Protein AF-0000000087660515 (afdb_homodimer)

Structure (mmCIF, N/CA/C/O backbone):
data_AF-0000000087660515-model_v1
#
loop_
_entity.id
_entity.type
_entity.pdbx_description
1 polymer 'Abnormal cell migration protein 18-like fibronectin type I domain-containing protein'
#
loop_
_atom_site.group_PDB
_atom_site.id
_atom_site.type_symbol
_atom_site.label_atom_id
_atom_site.label_alt_id
_atom_site.label_comp_id
_atom_site.label_asym_id
_atom_site.label_entity_id
_atom_site.label_seq_id
_atom_site.pdbx_PDB_ins_code
_atom_site.Cartn_x
_atom_site.Cartn_y
_atom_site.Cartn_z
_atom_site.occupancy
_atom_site.B_iso_or_equiv
_atom_site.auth_seq_id
_atom_site.auth_comp_id
_atom_site.auth_asym_id
_atom_site.auth_atom_id
_atom_site.pdbx_PDB_model_num
ATOM 1 N N . MET A 1 1 ? -1.101 46.062 4.391 1 42.09 1 MET A N 1
ATOM 2 C CA . MET A 1 1 ? -0.192 45.094 4.965 1 42.09 1 MET A CA 1
ATOM 3 C C . MET A 1 1 ? -0.716 43.656 4.742 1 42.09 1 MET A C 1
ATOM 5 O O . MET A 1 1 ? -1.755 43.281 5.289 1 42.09 1 MET A O 1
ATOM 9 N N . CYS A 1 2 ? -0.721 43.125 3.543 1 49.47 2 CYS A N 1
ATOM 10 C CA . CYS A 1 2 ? -1.371 41.875 3.113 1 49.47 2 CYS A CA 1
ATOM 11 C C . CYS A 1 2 ? -1.067 40.75 4.078 1 49.47 2 CYS A C 1
ATOM 13 O O . CYS A 1 2 ? 0.031 40.656 4.633 1 49.47 2 CYS A O 1
ATOM 15 N N . SER A 1 3 ? -2.043 40.156 4.734 1 60.06 3 SER A N 1
ATOM 16 C CA . SER A 1 3 ? -2.041 39.188 5.836 1 60.06 3 SER A CA 1
ATOM 17 C C . SER A 1 3 ? -1.049 38.062 5.582 1 60.06 3 SER A C 1
ATOM 19 O O . SER A 1 3 ? -1.063 37.469 4.52 1 60.06 3 SER A O 1
ATOM 21 N N . VAL A 1 4 ? 0.243 38.062 6.176 1 78.44 4 VAL A N 1
ATOM 22 C CA . V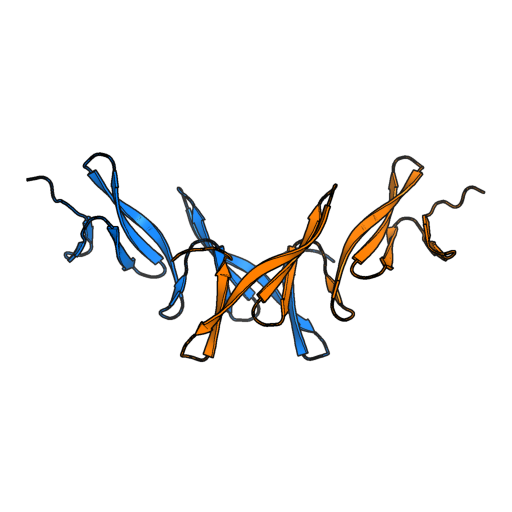AL A 1 4 ? 1.361 37.156 6.051 1 78.44 4 VAL A CA 1
ATOM 23 C C . VAL A 1 4 ? 0.951 35.781 6.574 1 78.44 4 VAL A C 1
ATOM 25 O O . VAL A 1 4 ? 0.955 35.531 7.781 1 78.44 4 VAL A O 1
ATOM 28 N N . GLY A 1 5 ? -0.388 35.312 6.168 1 93.19 5 GLY A N 1
ATOM 29 C CA . GLY A 1 5 ? -0.732 33.969 6.602 1 93.19 5 GLY A CA 1
ATOM 30 C C . GLY A 1 5 ? -2.182 33.594 6.332 1 93.19 5 GLY A C 1
ATOM 31 O O . GLY A 1 5 ? -2.857 34.281 5.547 1 93.19 5 GLY A O 1
ATOM 32 N N . CYS A 1 6 ? -2.693 32.531 6.809 1 94.38 6 CYS A N 1
ATOM 33 C CA . CYS A 1 6 ? -4.047 32.031 6.641 1 94.38 6 CYS A CA 1
ATOM 34 C C . CYS A 1 6 ? -4.883 32.281 7.891 1 94.38 6 CYS A C 1
ATOM 36 O O . CYS A 1 6 ? -4.34 32.375 8.992 1 94.38 6 CYS A O 1
ATOM 38 N N . ILE A 1 7 ? -6.172 32.469 7.582 1 93.38 7 ILE A N 1
ATOM 39 C CA . ILE A 1 7 ? -7.117 32.531 8.695 1 93.38 7 ILE A CA 1
ATOM 40 C C . ILE A 1 7 ? -8.141 31.406 8.57 1 93.38 7 ILE A C 1
ATOM 42 O O . ILE A 1 7 ? -8.734 31.219 7.508 1 93.38 7 ILE A O 1
ATOM 46 N N . HIS A 1 8 ? -8.227 30.688 9.695 1 94.88 8 HIS A N 1
ATOM 47 C CA . HIS A 1 8 ? -9.219 29.609 9.758 1 94.88 8 HIS A CA 1
ATOM 48 C C . HIS A 1 8 ? -9.992 29.656 11.07 1 94.88 8 HIS A C 1
ATOM 50 O O . HIS A 1 8 ? -9.398 29.562 12.148 1 94.88 8 HIS A O 1
ATOM 56 N N . ASN A 1 9 ? -11.289 29.797 10.906 1 94.69 9 ASN A N 1
ATOM 57 C CA . ASN A 1 9 ? -12.156 29.875 12.078 1 94.69 9 ASN A CA 1
ATOM 58 C C . ASN A 1 9 ? -11.641 30.891 13.086 1 94.69 9 ASN A C 1
ATOM 60 O O . ASN A 1 9 ? -11.578 30.609 14.289 1 94.69 9 ASN A O 1
ATOM 64 N N . GLY A 1 10 ? -11.133 31.938 12.609 1 93.31 10 GLY A N 1
ATOM 65 C CA . GLY A 1 10 ? -10.711 33.031 13.453 1 93.31 10 GLY A CA 1
ATOM 66 C C . GLY A 1 10 ? -9.281 32.906 13.945 1 93.31 10 GLY A C 1
ATOM 67 O O . GLY A 1 10 ? -8.758 33.812 14.609 1 93.31 10 GLY A O 1
ATOM 68 N N . GLN A 1 11 ? -8.734 31.812 13.75 1 94.88 11 GLN A N 1
ATOM 69 C CA . GLN A 1 11 ? -7.359 31.578 14.164 1 94.88 11 GLN A CA 1
ATOM 70 C C . GLN A 1 11 ? -6.383 31.891 13.039 1 94.88 11 GLN A C 1
ATOM 72 O O . GLN A 1 11 ? -6.625 31.516 11.883 1 94.88 11 GLN A O 1
ATOM 77 N N . HIS A 1 12 ? -5.285 32.562 13.43 1 94.31 12 HIS A N 1
ATOM 78 C CA . HIS A 1 12 ? -4.254 32.906 12.461 1 94.31 12 HIS A CA 1
ATOM 79 C C . HIS A 1 12 ? -3.184 31.828 12.375 1 94.31 12 HIS A C 1
ATOM 81 O O . HIS A 1 12 ? -2.744 31.297 13.398 1 94.31 12 HIS A O 1
ATOM 87 N N . TYR A 1 13 ? -2.846 31.516 11.141 1 96.12 13 TYR A N 1
ATOM 88 C CA . TYR A 1 13 ? -1.763 30.578 10.867 1 96.12 13 TYR A CA 1
ATOM 89 C C . TYR A 1 13 ? -0.696 31.219 9.984 1 96.12 13 TYR A C 1
ATOM 91 O O . TYR A 1 13 ? -1.006 31.781 8.93 1 96.12 13 TYR A O 1
ATOM 99 N N . LYS A 1 14 ? 0.524 31.047 10.375 1 94.81 14 LYS A N 1
ATOM 100 C CA . LYS A 1 14 ? 1.635 31.531 9.562 1 94.81 14 LYS A CA 1
ATOM 101 C C . LYS A 1 14 ? 1.855 30.625 8.344 1 94.81 14 LYS A C 1
ATOM 103 O O . LYS A 1 14 ? 1.433 29.469 8.344 1 94.81 14 LYS A O 1
ATOM 108 N N . VAL A 1 15 ? 2.508 31.188 7.332 1 94.38 15 VAL A N 1
ATOM 109 C CA . VAL A 1 15 ? 2.932 30.359 6.203 1 94.38 15 VAL A CA 1
ATOM 110 C C . VAL A 1 15 ? 3.75 29.172 6.711 1 94.38 15 VAL A C 1
ATOM 112 O O . VAL A 1 15 ? 4.676 29.344 7.508 1 94.38 15 VAL A O 1
ATOM 115 N N . GLY A 1 16 ? 3.34 28.031 6.316 1 94.25 16 GLY A N 1
ATOM 116 C CA . GLY A 1 16 ? 4.055 26.828 6.73 1 94.25 16 GLY A CA 1
ATOM 117 C C . GLY A 1 16 ? 3.438 26.156 7.941 1 94.25 16 GLY A C 1
ATOM 118 O O . GLY A 1 16 ? 3.76 25.016 8.25 1 94.25 16 GLY A O 1
ATOM 119 N N . GLU A 1 17 ? 2.623 26.812 8.555 1 95.44 17 GLU A N 1
ATOM 120 C CA . GLU A 1 17 ? 1.994 26.219 9.734 1 95.44 17 GLU A CA 1
ATOM 121 C C . GLU A 1 17 ? 0.894 25.234 9.344 1 95.44 17 GLU A C 1
ATOM 123 O O . GLU A 1 17 ? 0.158 25.469 8.383 1 95.44 17 GLU A O 1
ATOM 128 N N . GLN A 1 18 ? 0.816 24.141 10.125 1 96.12 18 GLN A N 1
ATOM 129 C CA . GLN A 1 18 ? -0.174 23.094 9.883 1 96.12 18 GLN A CA 1
ATOM 130 C C . GLN A 1 18 ? -1.227 23.078 10.984 1 96.12 18 GLN A C 1
ATOM 132 O O . GLN A 1 18 ? -0.942 23.422 12.133 1 96.12 18 GLN A O 1
ATOM 137 N N . TRP A 1 19 ? -2.43 22.656 10.648 1 96 19 TRP A N 1
ATOM 138 C CA . TRP A 1 19 ? -3.467 22.453 11.656 1 96 19 TRP A CA 1
ATOM 139 C C . TRP A 1 19 ? -4.465 21.391 11.203 1 96 19 TRP A C 1
ATOM 141 O O . TRP A 1 19 ? -4.672 21.203 10 1 96 19 TRP A O 1
ATOM 151 N N . PRO A 1 20 ? -5.004 20.672 12.18 1 95.81 20 PRO A N 1
ATOM 152 C CA . PRO A 1 20 ? -6.078 19.734 11.836 1 95.81 20 PRO A CA 1
ATOM 153 C C . PRO A 1 20 ? -7.414 20.422 11.594 1 95.81 20 PRO A C 1
ATOM 155 O O . PRO A 1 20 ? -7.695 21.469 12.195 1 95.81 20 PRO A O 1
ATOM 158 N N . ASP A 1 21 ? -8.141 19.984 10.688 1 95.81 21 ASP A N 1
ATOM 159 C CA . ASP A 1 21 ? -9.523 20.375 10.445 1 95.81 21 ASP A CA 1
ATOM 160 C C . ASP A 1 21 ? -10.375 19.156 10.055 1 95.81 21 ASP A C 1
ATOM 162 O O . ASP A 1 21 ? -10.281 18.672 8.93 1 95.81 21 ASP A O 1
ATOM 166 N N . GLY A 1 22 ? -11.203 18.672 11.023 1 95.75 22 GLY A N 1
ATOM 167 C CA . GLY A 1 22 ? -11.922 17.422 10.797 1 95.75 22 GLY A CA 1
ATOM 168 C C . GLY A 1 22 ? -11.008 16.234 10.633 1 95.75 22 GLY A C 1
ATOM 169 O O . GLY A 1 22 ? -10.148 15.977 11.477 1 95.75 22 GLY A O 1
ATOM 170 N N . GLU A 1 23 ? -11.148 15.57 9.445 1 97.75 23 GLU A N 1
ATOM 171 C CA . GLU A 1 23 ? -10.406 14.336 9.195 1 97.75 23 GLU A CA 1
ATOM 172 C C . GLU A 1 23 ? -9.133 14.617 8.398 1 97.75 23 GLU A C 1
ATOM 174 O O . GLU A 1 23 ? -8.516 13.703 7.859 1 97.75 23 GLU A O 1
ATOM 179 N N . PHE A 1 24 ? -8.82 15.953 8.344 1 98.19 24 PHE A N 1
ATOM 180 C CA . PHE A 1 24 ? -7.719 16.281 7.453 1 98.19 24 PHE A CA 1
ATOM 181 C C . PHE A 1 24 ? -6.758 17.266 8.117 1 98.19 24 PHE A C 1
ATOM 183 O O . PHE A 1 24 ? -7.07 17.828 9.164 1 98.19 24 PHE A O 1
ATOM 190 N N . VAL A 1 25 ? -5.613 17.312 7.555 1 97.38 25 VAL A N 1
ATOM 191 C CA . VAL A 1 25 ? -4.57 18.234 7.98 1 97.38 25 VAL A CA 1
ATOM 192 C C . VAL A 1 25 ? -4.316 19.266 6.883 1 97.38 25 VAL A C 1
ATOM 194 O O . VAL A 1 25 ? -4.16 18.922 5.711 1 97.38 25 VAL A O 1
ATOM 197 N N . PHE A 1 26 ? -4.227 20.516 7.324 1 97.06 26 PHE A N 1
ATOM 198 C CA . PHE A 1 26 ? -4.016 21.594 6.367 1 97.06 26 PHE A CA 1
ATOM 199 C C . PHE A 1 26 ? -2.748 22.359 6.695 1 97.06 26 PHE A C 1
ATOM 201 O O . PHE A 1 26 ? -2.246 22.297 7.82 1 97.06 26 PHE A O 1
ATOM 208 N N . TYR A 1 27 ? -2.271 22.984 5.715 1 96.12 27 TYR A N 1
ATOM 209 C CA . TYR A 1 27 ? -1.112 23.859 5.867 1 96.12 27 TYR A CA 1
ATOM 210 C C . TYR A 1 27 ? -1.312 25.172 5.113 1 96.12 27 TYR A C 1
ATOM 212 O O . TYR A 1 27 ? -2.051 25.219 4.129 1 96.12 27 TYR A O 1
ATOM 220 N N . CYS A 1 28 ? -0.734 26.281 5.637 1 96.88 28 CYS A N 1
ATOM 221 C CA . CYS A 1 28 ? -0.825 27.594 5.004 1 96.88 28 CYS A CA 1
ATOM 222 C C . CYS A 1 28 ? 0.294 27.781 3.986 1 96.88 28 CYS A C 1
ATOM 224 O O . CYS A 1 28 ? 1.464 27.891 4.359 1 96.88 28 CYS A O 1
ATOM 226 N N . LYS A 1 29 ? -0.105 27.844 2.795 1 94.62 29 LYS A N 1
ATOM 227 C CA . LYS A 1 29 ? 0.872 27.953 1.716 1 94.62 29 LYS A CA 1
ATOM 228 C C . LYS A 1 29 ? 0.873 29.359 1.113 1 94.62 29 LYS A C 1
ATOM 230 O O . LYS A 1 29 ? -0.189 29.938 0.866 1 94.62 29 LYS A O 1
ATOM 235 N N . ASN A 1 30 ? 2.07 29.812 0.98 1 93.06 30 ASN A N 1
ATOM 236 C CA . ASN A 1 30 ? 2.205 31.047 0.221 1 93.06 30 ASN A CA 1
ATOM 237 C C . ASN A 1 30 ? 2.326 30.781 -1.276 1 93.06 30 ASN A C 1
ATOM 239 O O . ASN A 1 30 ? 3.131 29.938 -1.696 1 93.06 30 ASN A O 1
ATOM 243 N N . ASN A 1 31 ? 1.452 31.219 -1.946 1 89.12 31 ASN A N 1
ATOM 244 C CA . ASN A 1 31 ? 1.496 31.141 -3.402 1 89.12 31 ASN A CA 1
ATOM 245 C C . ASN A 1 31 ? 1.529 32.531 -4.043 1 89.12 31 ASN A C 1
ATOM 247 O O . ASN A 1 31 ? 0.483 33.094 -4.375 1 89.12 31 ASN A O 1
ATOM 251 N N . GLY A 1 32 ? 2.723 32.969 -4.348 1 88.19 32 GLY A N 1
ATOM 252 C CA . GLY A 1 32 ? 2.881 34.25 -5.027 1 88.19 32 GLY A CA 1
ATOM 253 C C . GLY A 1 32 ? 2.275 35.406 -4.262 1 88.19 32 GLY A C 1
ATOM 254 O O . GLY A 1 32 ? 1.603 36.25 -4.848 1 88.19 32 GLY A O 1
ATOM 255 N N . GLY A 1 33 ? 2.33 35.406 -2.984 1 83.94 33 GLY A N 1
ATOM 256 C CA . GLY A 1 33 ? 1.837 36.531 -2.193 1 83.94 33 GLY A CA 1
ATOM 257 C C . GLY A 1 33 ? 0.459 36.281 -1.607 1 83.94 33 GLY A C 1
ATOM 258 O O . GLY A 1 33 ? -0.033 37.094 -0.807 1 83.94 33 GLY A O 1
ATOM 259 N N . ARG A 1 34 ? -0.193 35.344 -2.25 1 88.69 34 ARG A N 1
ATOM 260 C CA . ARG A 1 34 ? -1.47 34.969 -1.667 1 88.69 34 ARG A CA 1
ATOM 261 C C . ARG A 1 34 ? -1.333 33.656 -0.881 1 88.69 34 ARG A C 1
ATOM 263 O O . ARG A 1 34 ? -0.653 32.719 -1.32 1 88.69 34 ARG A O 1
ATOM 270 N N . CYS A 1 35 ? -1.898 33.719 0.292 1 93.25 35 CYS A N 1
ATOM 271 C CA . CYS A 1 35 ? -1.867 32.531 1.119 1 93.25 35 CYS A CA 1
ATOM 272 C C . CYS A 1 35 ? -3.139 31.703 0.938 1 93.25 35 CYS A C 1
ATOM 274 O O . CYS A 1 35 ? -4.234 32.25 0.836 1 93.25 35 CYS A O 1
ATOM 276 N N . ARG A 1 36 ? -2.918 30.469 0.812 1 93.06 36 ARG A N 1
ATOM 277 C CA . ARG A 1 36 ? -4.055 29.562 0.667 1 93.06 36 ARG A CA 1
ATOM 278 C C . ARG A 1 36 ? -3.904 28.344 1.566 1 93.06 36 ARG A C 1
ATOM 280 O O . ARG A 1 36 ? -2.785 27.922 1.858 1 93.06 36 ARG A O 1
ATOM 287 N N . LYS A 1 37 ? -5 27.875 1.996 1 94.5 37 LYS A N 1
ATOM 288 C CA . LYS A 1 37 ? -5.047 26.625 2.734 1 94.5 37 LYS A CA 1
ATOM 289 C C . LYS A 1 37 ? -4.957 25.422 1.79 1 94.5 37 LYS A C 1
ATOM 291 O O . LYS A 1 37 ? -5.684 25.359 0.798 1 94.5 37 LYS A O 1
ATOM 296 N N . VAL A 1 38 ? -4.051 24.453 2.1 1 95.81 38 VAL A N 1
ATOM 297 C CA . VAL A 1 38 ? -3.906 23.266 1.273 1 95.81 38 VA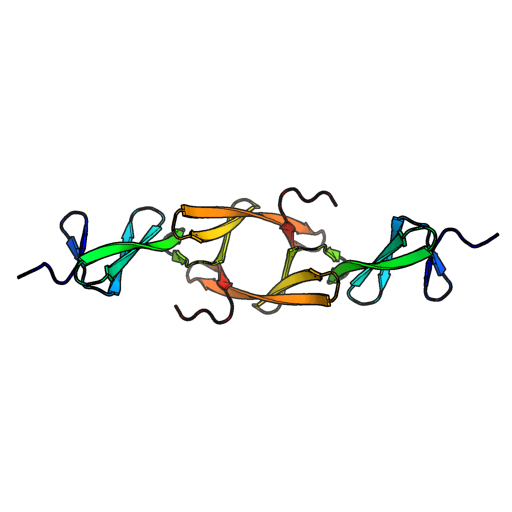L A CA 1
ATOM 298 C C . VAL A 1 38 ? -3.965 22.016 2.152 1 95.81 38 VAL A C 1
ATOM 300 O O . VAL A 1 38 ? -3.373 21.984 3.234 1 95.81 38 VAL A O 1
ATOM 303 N N . CYS A 1 39 ? -4.691 21.031 1.724 1 97.19 39 CYS A N 1
ATOM 304 C CA . CYS A 1 39 ? -4.738 19.766 2.449 1 97.19 39 CYS A CA 1
ATOM 305 C C . CYS A 1 39 ? -3.463 18.969 2.23 1 97.19 39 CYS A C 1
ATOM 307 O O . CYS A 1 39 ? -3.059 18.719 1.091 1 97.19 39 CYS A O 1
ATOM 309 N N . ILE A 1 40 ? -2.861 18.516 3.354 1 96.25 40 ILE A N 1
ATOM 310 C CA . ILE A 1 40 ? -1.569 17.859 3.197 1 96.25 40 ILE A CA 1
ATOM 311 C C . ILE A 1 40 ? -1.595 16.5 3.891 1 96.25 40 ILE A C 1
ATOM 313 O O . ILE A 1 40 ? -0.597 15.773 3.889 1 96.25 40 ILE A O 1
ATOM 317 N N . GLY A 1 41 ? -2.725 16.203 4.473 1 97.56 41 GLY A N 1
ATOM 318 C CA . GLY A 1 41 ? -2.752 14.938 5.176 1 97.56 41 GLY A CA 1
ATOM 319 C C . GLY A 1 41 ? -4.117 14.594 5.746 1 97.56 41 GLY A C 1
ATOM 320 O O . GLY A 1 41 ? -5.082 15.328 5.531 1 97.56 41 GLY A O 1
ATOM 321 N N . CYS A 1 42 ? -4.18 13.477 6.434 1 98.19 42 CYS A N 1
ATOM 322 C CA . CYS A 1 42 ? -5.375 12.953 7.094 1 98.19 42 CYS A CA 1
ATOM 323 C C . CYS A 1 42 ? -5.184 12.898 8.602 1 98.19 42 CYS A C 1
ATOM 325 O O . CYS A 1 42 ? -4.051 12.953 9.094 1 98.19 42 CYS A O 1
ATOM 327 N N . GLN A 1 43 ? -6.336 12.922 9.164 1 96.5 43 GLN A N 1
ATOM 328 C CA . GLN A 1 43 ? -6.379 12.68 10.602 1 96.5 43 GLN A CA 1
ATOM 329 C C . GLN A 1 43 ? -7.125 11.383 10.914 1 96.5 43 GLN A C 1
ATOM 331 O O . GLN A 1 43 ? -8.203 11.141 10.383 1 96.5 43 GLN A O 1
ATOM 336 N N . HIS A 1 44 ? -6.398 10.539 11.68 1 95.25 44 HIS A N 1
ATOM 337 C CA . HIS A 1 44 ? -7.043 9.312 12.125 1 95.25 44 HIS A CA 1
ATOM 338 C C . HIS A 1 44 ? -6.742 9.031 13.594 1 95.25 44 HIS A C 1
ATOM 340 O O . HIS A 1 44 ? -5.582 8.898 13.984 1 95.25 44 HIS A O 1
ATOM 346 N N . ARG A 1 45 ? -7.824 8.953 14.375 1 91.44 45 ARG A N 1
ATOM 347 C CA . ARG A 1 45 ? -7.707 8.703 15.805 1 91.44 45 ARG A CA 1
ATOM 348 C C . ARG A 1 45 ? -6.598 9.555 16.422 1 91.44 45 ARG A C 1
ATOM 350 O O . ARG A 1 45 ? -5.719 9.031 17.109 1 91.44 45 ARG A O 1
ATOM 357 N N . ASN A 1 46 ? -6.582 10.727 16.172 1 87.88 46 ASN A N 1
ATOM 358 C CA . ASN A 1 46 ? -5.684 11.727 16.734 1 87.88 46 ASN A CA 1
ATOM 359 C C . ASN A 1 46 ? -4.262 11.562 16.203 1 87.88 46 ASN A C 1
ATOM 361 O O . ASN A 1 46 ? -3.297 11.93 16.875 1 87.88 46 ASN A O 1
ATOM 365 N N . LYS A 1 47 ? -4.082 10.852 15.125 1 92.19 47 LYS A N 1
ATOM 366 C CA . LYS A 1 47 ? -2.801 10.695 14.445 1 92.19 47 LYS A CA 1
ATOM 367 C C . LYS A 1 47 ? -2.812 11.375 13.078 1 92.19 47 LYS A C 1
ATOM 369 O O . LYS A 1 47 ? -3.797 11.281 12.336 1 92.19 47 LYS A O 1
ATOM 374 N N . ARG A 1 48 ? -1.703 12.039 12.859 1 93.19 48 ARG A N 1
ATOM 375 C CA . ARG A 1 48 ? -1.55 12.641 11.539 1 93.19 48 ARG A CA 1
ATOM 376 C C . ARG A 1 48 ? -0.949 11.648 10.555 1 93.19 48 ARG A C 1
ATOM 378 O O . ARG A 1 48 ? 0.079 11.031 10.836 1 93.19 48 ARG A O 1
ATOM 385 N N . LEU A 1 49 ? -1.626 11.516 9.531 1 95.94 49 LEU A N 1
ATOM 386 C CA . LEU A 1 49 ? -1.164 10.742 8.391 1 95.94 49 LEU A CA 1
ATOM 387 C C . LEU A 1 49 ? -0.852 11.648 7.203 1 95.94 49 LEU A C 1
ATOM 389 O O . LEU A 1 49 ? -1.523 12.664 7 1 95.94 49 LEU A O 1
ATOM 393 N N . TYR A 1 50 ? 0.08 11.266 6.48 1 95.5 50 TYR A N 1
ATOM 394 C CA . TYR A 1 50 ? 0.39 12.023 5.27 1 95.5 50 TYR A CA 1
ATOM 395 C C . TYR A 1 50 ? 0.212 11.156 4.027 1 95.5 50 TYR A C 1
ATOM 397 O O . TYR A 1 50 ? -0.228 10.008 4.125 1 95.5 50 TYR A O 1
ATOM 405 N N . ASP A 1 51 ? 0.392 11.789 2.895 1 96.12 51 ASP A N 1
ATOM 406 C CA . ASP A 1 51 ? 0.12 11.109 1.629 1 96.12 51 ASP A CA 1
ATOM 407 C C . ASP A 1 51 ? 0.805 9.75 1.573 1 96.12 51 ASP A C 1
ATOM 409 O O . ASP A 1 51 ? 2.02 9.648 1.758 1 96.12 51 ASP A O 1
ATOM 413 N N . GLY A 1 52 ? 0.035 8.711 1.416 1 96.75 52 GLY A N 1
ATOM 414 C CA . GLY A 1 52 ? 0.578 7.367 1.251 1 96.75 52 GLY A CA 1
ATOM 415 C C . GLY A 1 52 ? 0.566 6.559 2.533 1 96.75 52 GLY A C 1
ATOM 416 O O . GLY A 1 52 ? 0.669 5.328 2.498 1 96.75 52 GLY A O 1
ATOM 417 N N . ASP A 1 53 ? 0.483 7.199 3.703 1 96.94 53 ASP A N 1
ATOM 418 C CA . ASP A 1 53 ? 0.418 6.461 4.961 1 96.94 53 ASP A CA 1
ATOM 419 C C . ASP A 1 53 ? -0.846 5.605 5.031 1 96.94 53 ASP A C 1
ATOM 421 O O . ASP A 1 53 ? -1.876 5.965 4.457 1 96.94 53 ASP A O 1
ATOM 425 N N . ARG A 1 54 ? -0.711 4.516 5.773 1 97.62 54 ARG A N 1
ATOM 426 C CA . ARG A 1 54 ? -1.836 3.586 5.812 1 97.62 54 ARG A CA 1
ATOM 427 C C . ARG A 1 54 ? -2.143 3.16 7.246 1 97.62 54 ARG A C 1
ATOM 429 O O . ARG A 1 54 ? -1.26 3.174 8.102 1 97.62 54 ARG A O 1
ATOM 436 N N . TYR A 1 55 ? -3.391 2.773 7.473 1 97.25 55 TYR A N 1
ATOM 437 C CA . TYR A 1 55 ? -3.842 2.195 8.734 1 97.25 55 TYR A CA 1
ATOM 438 C C . TYR A 1 55 ? -4.91 1.133 8.492 1 97.25 55 TYR A C 1
ATOM 440 O O . TYR A 1 55 ? -5.539 1.105 7.434 1 97.25 55 TYR A O 1
ATOM 448 N N . SER A 1 56 ? -5.004 0.27 9.461 1 95.31 56 SER A N 1
ATOM 449 C CA . SER A 1 56 ? -6 -0.791 9.359 1 95.31 56 SER A CA 1
ATOM 450 C C . SER A 1 56 ? -7.176 -0.534 10.297 1 95.31 56 SER A C 1
ATOM 452 O O . SER A 1 56 ? -6.988 -0.084 11.43 1 95.31 56 SER A O 1
ATOM 454 N N . GLU A 1 57 ? -8.375 -0.822 9.82 1 95 57 GLU A N 1
ATOM 455 C CA . GLU A 1 57 ? -9.578 -0.704 10.633 1 95 57 GLU A CA 1
ATOM 456 C C . GLU A 1 57 ? -10.68 -1.627 10.117 1 95 57 GLU A C 1
ATOM 458 O O . GLU A 1 57 ? -11.016 -1.604 8.938 1 95 57 GLU A O 1
ATOM 463 N N . LYS A 1 58 ? -11.164 -2.49 11.016 1 94.06 58 LYS A N 1
ATOM 464 C CA . LYS A 1 58 ? -12.289 -3.381 10.742 1 94.06 58 LYS A CA 1
ATOM 465 C C . LYS A 1 58 ? -12.008 -4.27 9.531 1 94.06 58 LYS A C 1
ATOM 467 O O . LYS A 1 58 ? -12.828 -4.375 8.625 1 94.06 58 LYS A O 1
ATOM 472 N N . GLY A 1 59 ? -10.844 -4.781 9.383 1 93.56 59 GLY A N 1
ATOM 473 C CA . GLY A 1 59 ? -10.492 -5.77 8.375 1 93.56 59 GLY A CA 1
ATOM 474 C C . GLY A 1 59 ? -10.102 -5.156 7.043 1 93.56 59 GLY A C 1
ATOM 475 O O . GLY A 1 59 ? -9.82 -5.871 6.082 1 93.56 59 GLY A O 1
ATOM 476 N N . SER A 1 60 ? -10.125 -3.838 7.066 1 96.31 60 SER A N 1
ATOM 477 C CA . SER A 1 60 ? -9.75 -3.123 5.852 1 96.31 60 SER A CA 1
ATOM 478 C C . SER A 1 60 ? -8.531 -2.236 6.082 1 96.31 60 SER A C 1
ATOM 480 O O . SER A 1 60 ? -8.203 -1.904 7.227 1 96.31 60 SER A O 1
ATOM 482 N N . VAL A 1 61 ? -7.914 -1.944 4.988 1 97.5 61 VAL A N 1
ATOM 483 C CA . VAL A 1 61 ? -6.777 -1.034 5.039 1 97.5 61 VAL A CA 1
ATOM 484 C C . VAL A 1 61 ? -7.109 0.256 4.293 1 97.5 61 VAL A C 1
ATOM 486 O O . VAL A 1 61 ? -7.625 0.219 3.174 1 97.5 61 VAL A O 1
ATOM 489 N N . TYR A 1 62 ? -6.801 1.306 4.949 1 98.12 62 TYR A N 1
ATOM 490 C CA . TYR A 1 62 ? -7.051 2.629 4.387 1 98.12 62 TYR A CA 1
ATOM 491 C C . TYR A 1 62 ? -5.746 3.377 4.148 1 98.12 62 TYR A C 1
ATOM 493 O O . TYR A 1 62 ? -4.82 3.301 4.961 1 98.12 62 TYR A O 1
ATOM 501 N N . GLN A 1 63 ? -5.715 4.105 3.059 1 98.56 63 GLN A N 1
ATOM 502 C CA . GLN A 1 63 ? -4.582 4.965 2.73 1 98.56 63 GLN A CA 1
ATOM 503 C C . GLN A 1 63 ? -4.988 6.434 2.709 1 98.56 63 GLN A C 1
ATOM 505 O O . GLN A 1 63 ? -6.043 6.781 2.172 1 98.56 63 GLN A O 1
ATOM 510 N N . CYS A 1 64 ? -4.211 7.211 3.383 1 98.5 64 CYS A N 1
ATOM 511 C CA . CYS A 1 64 ? -4.363 8.648 3.184 1 98.5 64 CYS A CA 1
ATOM 512 C C . CYS A 1 64 ? -3.867 9.062 1.803 1 98.5 64 CYS A C 1
ATOM 514 O O . CYS A 1 64 ? -2.691 8.891 1.484 1 98.5 64 CYS A O 1
ATOM 516 N N . GLU A 1 65 ? -4.82 9.586 0.993 1 98.44 65 GLU A N 1
ATOM 517 C CA . GLU A 1 65 ? -4.473 10.023 -0.356 1 98.44 65 GLU A CA 1
ATOM 518 C C . GLU A 1 65 ? -4.688 11.523 -0.525 1 98.44 65 GLU A C 1
ATOM 520 O O . GLU A 1 65 ? -5.785 12.031 -0.289 1 98.44 65 GLU A O 1
ATOM 525 N N . ILE A 1 66 ? -3.625 12.156 -0.88 1 97.88 66 ILE A N 1
ATOM 526 C CA . ILE A 1 66 ? -3.68 13.586 -1.153 1 97.88 66 ILE A CA 1
ATOM 527 C C . ILE A 1 66 ? -3.338 13.852 -2.619 1 97.88 66 ILE A C 1
ATOM 529 O O . ILE A 1 66 ? -2.242 13.516 -3.076 1 97.88 66 ILE A O 1
ATOM 533 N N . ARG A 1 67 ? -4.328 14.352 -3.316 1 97.62 67 ARG A N 1
ATOM 534 C CA . ARG A 1 67 ? -4.176 14.781 -4.703 1 97.62 67 ARG A CA 1
ATOM 535 C C . ARG A 1 67 ? -4.527 16.25 -4.867 1 97.62 67 ARG A C 1
ATOM 537 O O . ARG A 1 67 ? -5.203 16.828 -4.016 1 97.62 67 ARG A O 1
ATOM 544 N N . PRO A 1 68 ? -4.051 16.891 -5.887 1 92.81 68 PRO A N 1
ATOM 545 C CA . PRO A 1 68 ? -4.352 18.312 -6.086 1 92.81 68 PRO A CA 1
ATOM 546 C C . PRO A 1 68 ? -5.852 18.609 -6.055 1 92.81 68 PRO A C 1
ATOM 548 O O . PRO A 1 68 ? -6.277 19.594 -5.469 1 92.81 68 PRO A O 1
ATOM 551 N N . ASP A 1 69 ? -6.637 17.719 -6.605 1 94.88 69 ASP A N 1
ATOM 552 C CA . ASP A 1 69 ? -8.055 18.031 -6.777 1 94.88 69 ASP A CA 1
ATOM 553 C C . ASP A 1 69 ? -8.922 17.172 -5.863 1 94.88 69 ASP A C 1
ATOM 555 O O . ASP A 1 69 ? -10.148 17.266 -5.887 1 94.88 69 ASP A O 1
ATOM 559 N N . SER A 1 70 ? -8.297 16.266 -5.16 1 97.25 70 SER A N 1
ATOM 560 C CA . SER A 1 70 ? -9.047 15.383 -4.266 1 97.25 70 SER A CA 1
ATOM 561 C C . SER A 1 70 ? -8.164 14.859 -3.139 1 97.25 70 SER A C 1
ATOM 563 O O . SER A 1 70 ? -6.934 14.867 -3.25 1 97.25 70 SER A O 1
ATOM 565 N N . PHE A 1 71 ? -8.742 14.516 -2.049 1 98.12 71 PHE A N 1
ATOM 566 C CA . PHE A 1 71 ? -8.047 13.883 -0.934 1 98.12 71 PHE A CA 1
ATOM 567 C C . PHE A 1 71 ? -9.031 13.133 -0.042 1 98.12 71 PHE A C 1
ATOM 569 O O . PHE A 1 71 ? -10.234 13.398 -0.064 1 98.12 71 PHE A O 1
ATOM 576 N N . GLY A 1 72 ? -8.453 12.078 0.715 1 98.5 72 GLY A N 1
ATOM 577 C CA . GLY A 1 72 ? -9.336 11.297 1.572 1 98.5 72 GLY A CA 1
ATOM 578 C C . GLY A 1 72 ? -8.695 10.023 2.092 1 98.5 72 GLY A C 1
ATOM 579 O O . GLY A 1 72 ? -7.504 9.789 1.872 1 98.5 72 GLY A O 1
ATOM 580 N N . HIS A 1 73 ? -9.492 9.383 2.896 1 98.5 73 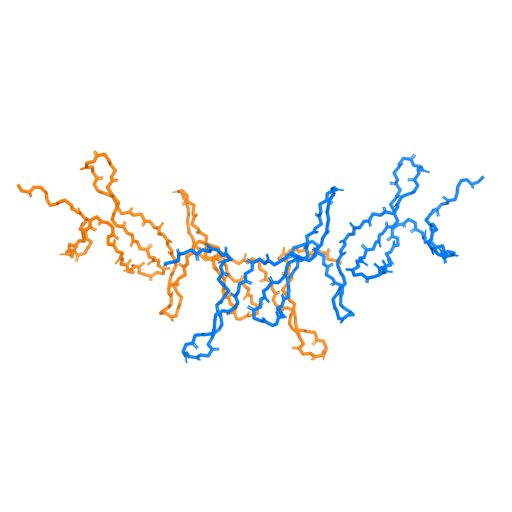HIS A N 1
ATOM 581 C CA . HIS A 1 73 ? -9.188 8.023 3.332 1 98.5 73 HIS A CA 1
ATOM 582 C C . HIS A 1 73 ? -9.695 6.996 2.326 1 98.5 73 HIS A C 1
ATOM 584 O O . HIS A 1 73 ? -10.906 6.797 2.193 1 98.5 73 HIS A O 1
ATOM 590 N N . LYS A 1 74 ? -8.773 6.402 1.67 1 98.06 74 LYS A N 1
ATOM 591 C CA . LYS A 1 74 ? -9.172 5.484 0.604 1 98.06 74 LYS A CA 1
ATOM 592 C C . LYS A 1 74 ? -9 4.031 1.038 1 98.06 74 LYS A C 1
ATOM 594 O O . LYS A 1 74 ? -7.91 3.631 1.463 1 98.06 74 LYS A O 1
ATOM 599 N N . PRO A 1 75 ? -10.047 3.24 0.979 1 97.5 75 PRO A N 1
ATOM 600 C CA . PRO A 1 75 ? -9.82 1.806 1.171 1 97.5 75 PRO A CA 1
ATOM 601 C C . PRO A 1 75 ? -8.969 1.19 0.058 1 97.5 75 PRO A C 1
ATOM 603 O O . PRO A 1 75 ? -9.273 1.373 -1.125 1 97.5 75 PRO A O 1
ATOM 606 N N . VAL A 1 76 ? -7.926 0.428 0.462 1 97.38 76 VAL A N 1
ATOM 607 C CA . VAL A 1 76 ? -7 -0.01 -0.578 1 97.38 76 VAL A CA 1
ATOM 608 C C . VAL A 1 76 ? -6.781 -1.518 -0.471 1 97.38 76 VAL A C 1
ATOM 610 O O . VAL A 1 76 ? -6.27 -2.145 -1.403 1 97.38 76 VAL A O 1
ATOM 613 N N . ALA A 1 77 ? -7.121 -2.137 0.6 1 97.44 77 ALA A N 1
ATOM 614 C CA . ALA A 1 77 ? -6.891 -3.568 0.763 1 97.44 77 ALA A CA 1
ATOM 615 C C . ALA A 1 77 ? -7.777 -4.148 1.86 1 97.44 77 ALA A C 1
ATOM 617 O O . ALA A 1 77 ? -8.359 -3.404 2.656 1 97.44 77 ALA A O 1
ATOM 618 N N . CYS A 1 78 ? -7.863 -5.438 1.875 1 96.38 78 CYS A N 1
ATOM 619 C CA . CYS A 1 78 ? -8.492 -6.188 2.957 1 96.38 78 CYS A CA 1
ATOM 620 C C . CYS A 1 78 ? -7.469 -7.039 3.695 1 96.38 78 CYS A C 1
ATOM 622 O O . CYS A 1 78 ? -6.5 -7.516 3.094 1 96.38 78 CYS A O 1
ATOM 624 N N . LEU A 1 79 ? -7.699 -7.121 4.898 1 94.44 79 LEU A N 1
ATOM 625 C CA . LEU A 1 79 ? -6.832 -7.98 5.699 1 94.44 79 LEU A CA 1
ATOM 626 C C . LEU A 1 79 ? -7.336 -9.422 5.688 1 94.44 79 LEU A C 1
ATOM 628 O O . LEU A 1 79 ? -8.508 -9.672 5.973 1 94.44 79 LEU A O 1
ATOM 632 N N . SER A 1 80 ? -6.512 -10.266 5.238 1 93.19 80 SER A N 1
ATOM 633 C CA . SER A 1 80 ? -6.805 -11.695 5.305 1 93.19 80 SER A CA 1
ATOM 634 C C . SER A 1 80 ? -6.012 -12.367 6.422 1 93.19 80 SER A C 1
ATOM 636 O O . SER A 1 80 ? -4.785 -12.258 6.473 1 93.19 80 SER A O 1
ATOM 638 N N . ARG A 1 81 ? -6.789 -12.922 7.328 1 91.06 81 ARG A N 1
ATOM 639 C CA . ARG A 1 81 ? -6.125 -13.672 8.391 1 91.06 81 ARG A CA 1
ATOM 640 C C . ARG A 1 81 ? -5.875 -15.117 7.965 1 91.06 81 ARG A C 1
ATOM 642 O O . ARG A 1 81 ? -6.809 -15.836 7.609 1 91.06 81 ARG A O 1
ATOM 649 N N . GLU A 1 82 ? -4.555 -15.43 7.996 1 89 82 GLU A N 1
ATOM 650 C CA . GLU A 1 82 ? -4.176 -16.766 7.555 1 89 82 GLU A CA 1
ATOM 651 C C . GLU A 1 82 ? -4.293 -17.781 8.695 1 89 82 GLU A C 1
ATOM 653 O O . GLU A 1 82 ? -4.449 -17.391 9.852 1 89 82 GLU A O 1
ATOM 658 N N . LEU A 1 83 ? -4.188 -19.016 8.398 1 89.75 83 LEU A N 1
ATOM 659 C CA . LEU A 1 83 ? -4.387 -20.094 9.359 1 89.75 83 LEU A CA 1
ATOM 660 C C . LEU A 1 83 ? -3.352 -20.016 10.477 1 89.75 83 LEU A C 1
ATOM 662 O O . LEU A 1 83 ? -3.645 -20.359 11.625 1 89.75 83 LEU A O 1
ATOM 666 N N . ASP A 1 84 ? -2.215 -19.562 10.227 1 90.25 84 ASP A N 1
ATOM 667 C CA . ASP A 1 84 ? -1.147 -19.5 11.219 1 90.25 84 ASP A CA 1
ATOM 668 C C . ASP A 1 84 ? -1.22 -18.219 12.031 1 90.25 84 ASP A C 1
ATOM 670 O O . ASP A 1 84 ? -0.332 -17.938 12.844 1 90.25 84 ASP A O 1
ATOM 674 N N . GLY A 1 85 ? -2.223 -17.375 11.727 1 88.81 85 GLY A N 1
ATOM 675 C CA . GLY A 1 85 ? -2.428 -16.141 12.477 1 88.81 85 GLY A CA 1
ATOM 676 C C . GLY A 1 85 ? -1.84 -14.922 11.797 1 88.81 85 GLY A C 1
ATOM 677 O O . GLY A 1 85 ? -2.092 -13.789 12.219 1 88.81 85 GLY A O 1
ATOM 678 N N . SER A 1 86 ? -1.053 -15.211 10.758 1 89.44 86 SER A N 1
ATOM 679 C CA . SER A 1 86 ? -0.478 -14.062 10.055 1 89.44 86 SER A CA 1
ATOM 680 C C . SER A 1 86 ? -1.53 -13.336 9.227 1 89.44 86 SER A C 1
ATOM 682 O O . SER A 1 86 ? -2.619 -13.867 8.992 1 89.44 86 SER A O 1
ATOM 684 N N . THR A 1 87 ? -1.2 -12.055 8.992 1 92 87 THR A N 1
ATOM 685 C CA . THR A 1 87 ? -2.141 -11.258 8.211 1 92 87 THR A CA 1
ATOM 686 C C . THR A 1 87 ? -1.527 -10.844 6.875 1 92 87 THR A C 1
ATOM 688 O O . THR A 1 87 ? -0.354 -10.477 6.812 1 92 87 THR A O 1
ATOM 691 N N . ILE A 1 88 ? -2.271 -11.047 5.836 1 94.94 88 ILE A N 1
ATOM 692 C CA . ILE A 1 88 ? -1.906 -10.594 4.496 1 94.94 88 ILE A CA 1
ATOM 693 C C . ILE A 1 88 ? -2.893 -9.523 4.027 1 94.94 88 ILE A C 1
ATOM 695 O O . ILE A 1 88 ? -4.102 -9.664 4.227 1 94.94 88 ILE A O 1
ATOM 699 N N . GLU A 1 89 ? -2.305 -8.469 3.496 1 96.62 89 GLU A N 1
ATOM 700 C CA . GLU A 1 89 ? -3.16 -7.496 2.824 1 96.62 89 GLU A CA 1
ATOM 701 C C . GLU A 1 89 ? -3.434 -7.902 1.38 1 96.62 89 GLU A C 1
ATOM 703 O O . GLU A 1 89 ? -2.508 -7.996 0.57 1 96.62 89 GLU A O 1
ATOM 708 N N . ARG A 1 90 ? -4.707 -8.086 1.124 1 96.31 90 ARG A N 1
ATOM 709 C CA . ARG A 1 90 ? -5.109 -8.445 -0.232 1 96.31 90 ARG A CA 1
ATOM 710 C C . ARG A 1 90 ? -5.73 -7.25 -0.952 1 96.31 90 ARG A C 1
ATOM 712 O O . ARG A 1 90 ? -6.559 -6.535 -0.383 1 96.31 90 ARG A O 1
ATOM 719 N N . VAL A 1 91 ? -5.207 -7.109 -2.164 1 95 91 VAL A N 1
ATOM 720 C CA . VAL A 1 91 ? -5.73 -5.984 -2.934 1 95 91 VAL A CA 1
ATOM 721 C C . VAL A 1 91 ? -7.242 -6.121 -3.088 1 95 91 VAL A C 1
ATOM 723 O O . VAL A 1 91 ? -7.75 -7.215 -3.348 1 95 91 VAL A O 1
ATOM 726 N N . ILE A 1 92 ? -7.922 -5.008 -2.967 1 91.25 92 ILE A N 1
ATOM 727 C CA . ILE A 1 92 ? -9.375 -5.004 -3.105 1 91.25 92 ILE A CA 1
ATOM 728 C C . ILE A 1 92 ? -9.758 -5.41 -4.527 1 91.25 92 ILE A C 1
ATOM 730 O O . ILE A 1 92 ? -9.172 -4.926 -5.496 1 91.25 92 ILE A O 1
ATOM 734 N N . GLY A 1 93 ? -10.891 -6.199 -4.605 1 83.19 93 GLY A N 1
ATOM 735 C CA . GLY A 1 93 ? -11.484 -6.527 -5.891 1 83.19 93 GLY A CA 1
ATOM 736 C C . GLY A 1 93 ? -10.703 -7.574 -6.66 1 83.19 93 GLY A C 1
ATOM 737 O O . GLY A 1 93 ? -11.07 -7.93 -7.785 1 83.19 93 GLY A O 1
ATOM 738 N N . CYS A 1 94 ? -9.562 -7.922 -6.105 1 70.88 94 CYS A N 1
ATOM 739 C CA . CYS A 1 94 ? -8.789 -8.891 -6.879 1 70.88 94 CYS A CA 1
ATOM 740 C C . CYS A 1 94 ? -9.359 -10.297 -6.723 1 70.88 94 CYS A C 1
ATOM 742 O O . CYS A 1 94 ? -9.898 -10.641 -5.664 1 70.88 94 CYS A O 1
ATOM 744 N N . ARG A 1 95 ? -9.656 -10.906 -7.867 1 63.97 95 ARG A N 1
ATOM 745 C CA . ARG A 1 95 ? -10.125 -12.289 -7.887 1 63.97 95 ARG A CA 1
ATOM 746 C C . ARG A 1 95 ? -8.953 -13.266 -8.008 1 63.97 95 ARG A C 1
ATOM 748 O O . ARG A 1 95 ? -8.055 -13.055 -8.828 1 63.97 95 ARG A O 1
ATOM 755 N N . TRP A 1 96 ? -8.555 -13.797 -6.945 1 57.09 96 TRP A N 1
ATOM 756 C CA . TRP A 1 96 ? -7.523 -14.828 -7.07 1 57.09 96 TRP A CA 1
ATOM 757 C C . TRP A 1 96 ? -8.141 -16.172 -7.434 1 57.09 96 TRP A C 1
ATOM 759 O O . TRP A 1 96 ? -9.312 -16.422 -7.152 1 57.09 96 TRP A O 1
ATOM 769 N N . MET B 1 1 ? 3.693 -34.625 -31.297 1 39.34 1 MET B N 1
ATOM 770 C CA . MET B 1 1 ? 2.773 -34.469 -30.172 1 39.34 1 MET B CA 1
ATOM 771 C C . MET B 1 1 ? 3.184 -33.281 -29.297 1 39.34 1 MET B C 1
ATOM 773 O O . MET B 1 1 ? 4.023 -33.438 -28.406 1 39.34 1 MET B O 1
ATOM 777 N N . CYS B 1 2 ? 3.652 -32.156 -29.797 1 48.94 2 CYS B N 1
ATOM 778 C CA . CYS B 1 2 ? 4.34 -31.016 -29.188 1 48.94 2 CYS B CA 1
ATOM 779 C C . CYS B 1 2 ? 3.619 -30.562 -27.922 1 48.94 2 CYS B C 1
ATOM 781 O O . CYS B 1 2 ? 2.408 -30.328 -27.938 1 48.94 2 CYS B O 1
ATOM 783 N N . SER B 1 3 ? 4.023 -30.969 -26.75 1 58.81 3 SER B N 1
ATOM 784 C CA . SER B 1 3 ? 3.412 -30.875 -25.438 1 58.81 3 SER B CA 1
ATOM 785 C C . SER B 1 3 ? 2.834 -29.484 -25.188 1 58.81 3 SER B C 1
ATOM 787 O O . SER B 1 3 ? 3.504 -28.484 -25.438 1 58.81 3 SER B O 1
ATOM 789 N N . VAL B 1 4 ? 1.492 -29.109 -25.328 1 78.31 4 VAL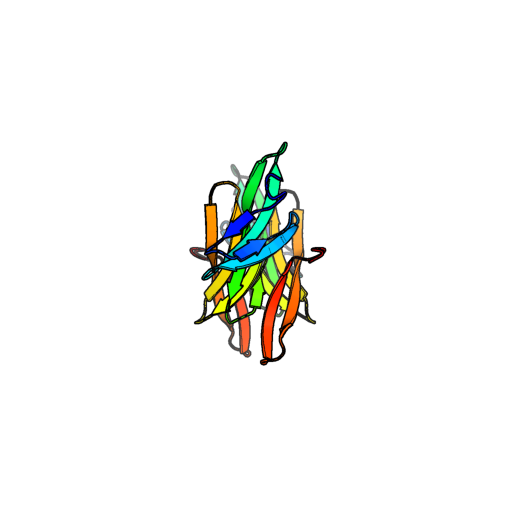 B N 1
ATOM 790 C CA . VAL B 1 4 ? 0.663 -27.922 -25.281 1 78.31 4 VAL B CA 1
ATOM 791 C C . VAL B 1 4 ? 0.827 -27.234 -23.922 1 78.31 4 VAL B C 1
ATOM 793 O O . VAL B 1 4 ? 0.082 -27.516 -22.984 1 78.31 4 VAL B O 1
ATOM 796 N N . GLY B 1 5 ? 2.225 -27.344 -23.375 1 93.31 5 GLY B N 1
ATOM 797 C CA . GLY B 1 5 ? 2.393 -26.75 -22.047 1 93.31 5 GLY B CA 1
ATOM 798 C C . GLY B 1 5 ? 3.838 -26.422 -21.734 1 93.31 5 GLY B C 1
ATOM 799 O O . GLY B 1 5 ? 4.676 -26.328 -22.625 1 93.31 5 GLY B O 1
ATOM 800 N N . CYS B 1 6 ? 4.172 -26.109 -20.516 1 94.56 6 CYS B N 1
ATOM 801 C CA . CYS B 1 6 ? 5.496 -25.75 -20.016 1 94.56 6 CYS B CA 1
ATOM 802 C C . CYS B 1 6 ? 6.16 -26.922 -19.312 1 94.56 6 CYS B C 1
ATOM 804 O O . CYS B 1 6 ? 5.473 -27.812 -18.797 1 94.56 6 CYS B O 1
ATOM 806 N N . ILE B 1 7 ? 7.488 -26.906 -19.469 1 93.5 7 ILE B N 1
ATOM 807 C CA . ILE B 1 7 ? 8.266 -27.875 -18.688 1 93.5 7 ILE B CA 1
ATOM 808 C C . ILE B 1 7 ? 9.195 -27.125 -17.734 1 93.5 7 ILE B C 1
ATOM 810 O O . ILE B 1 7 ? 9.922 -26.219 -18.141 1 93.5 7 ILE B O 1
ATOM 814 N N . HIS B 1 8 ? 9.062 -27.547 -16.469 1 94.88 8 HIS B N 1
ATOM 815 C CA . HIS B 1 8 ? 9.945 -27 -15.453 1 94.88 8 HIS B CA 1
ATOM 816 C C . HIS B 1 8 ? 10.516 -28.094 -14.562 1 94.88 8 HIS B C 1
ATOM 818 O O . HIS B 1 8 ? 9.766 -28.828 -13.922 1 94.88 8 HIS B O 1
ATOM 824 N N . ASN B 1 9 ? 11.844 -28.141 -14.555 1 94.69 9 ASN B N 1
ATOM 825 C CA . ASN B 1 9 ? 12.531 -29.156 -13.766 1 94.69 9 ASN B CA 1
ATOM 826 C C . ASN B 1 9 ? 11.953 -30.547 -14.016 1 94.69 9 ASN B C 1
ATOM 828 O O . ASN B 1 9 ? 11.695 -31.297 -13.07 1 94.69 9 ASN B O 1
ATOM 832 N N . GLY B 1 10 ? 11.594 -30.812 -15.203 1 93.19 10 GLY B N 1
ATOM 833 C CA . GLY B 1 10 ? 11.141 -32.125 -15.609 1 93.19 10 GLY B CA 1
ATOM 834 C C . GLY B 1 10 ? 9.648 -32.344 -15.422 1 93.19 10 GLY B C 1
ATOM 835 O O . GLY B 1 10 ? 9.109 -33.375 -15.789 1 93.19 10 GLY B O 1
ATOM 836 N N . GLN B 1 11 ? 9.055 -31.453 -14.789 1 94.88 11 GLN B N 1
ATOM 837 C CA . GLN B 1 11 ? 7.617 -31.531 -14.562 1 94.88 11 GLN B CA 1
ATOM 838 C C . GLN B 1 11 ? 6.848 -30.781 -15.641 1 94.88 11 GLN B C 1
ATOM 840 O O . GLN B 1 11 ? 7.227 -29.672 -16.031 1 94.88 11 GLN B O 1
ATOM 845 N N . HIS B 1 12 ? 5.766 -31.422 -16.094 1 94.38 12 HIS B N 1
ATOM 846 C CA . HIS B 1 12 ? 4.922 -30.828 -17.125 1 94.38 12 HIS B CA 1
ATOM 847 C C . HIS B 1 12 ? 3.793 -30.016 -16.5 1 94.38 12 HIS B C 1
ATOM 849 O O . HIS B 1 12 ? 3.16 -30.453 -15.539 1 94.38 12 HIS B O 1
ATOM 855 N N . TYR B 1 13 ? 3.611 -28.828 -17.062 1 96.06 13 TYR B N 1
ATOM 856 C CA . TYR B 1 13 ? 2.51 -27.953 -16.672 1 96.06 13 TYR B CA 1
ATOM 857 C C . TYR B 1 13 ? 1.638 -27.609 -17.859 1 96.06 13 TYR B C 1
ATOM 859 O O . TYR B 1 13 ? 2.143 -27.156 -18.906 1 96.06 13 TYR B O 1
ATOM 867 N N . LYS B 1 14 ? 0.368 -27.734 -17.672 1 94.75 14 LYS B N 1
ATOM 868 C CA . LYS B 1 14 ? -0.569 -27.328 -18.719 1 94.75 14 LYS B CA 1
ATOM 869 C C . LYS B 1 14 ? -0.679 -25.797 -18.797 1 94.75 14 LYS B C 1
ATOM 871 O O . LYS B 1 14 ? -0.353 -25.109 -17.828 1 94.75 14 LYS B O 1
ATOM 876 N N . VAL B 1 15 ? -1.121 -25.297 -19.969 1 94.56 15 VAL B N 1
ATOM 877 C CA . VAL B 1 15 ? -1.437 -23.875 -20.078 1 94.56 15 VAL B CA 1
ATOM 878 C C . VAL B 1 15 ? -2.404 -23.469 -18.969 1 94.56 15 VAL B C 1
ATOM 880 O O . VAL B 1 15 ? -3.418 -24.141 -18.75 1 94.56 15 VAL B O 1
ATOM 883 N N . GLY B 1 16 ? -2.035 -22.484 -18.266 1 94.25 16 GLY B N 1
ATOM 884 C CA . GLY B 1 16 ? -2.891 -22 -17.188 1 94.25 16 GLY B CA 1
ATOM 885 C C . GLY B 1 16 ? -2.508 -22.562 -15.828 1 94.25 16 GLY B C 1
ATOM 886 O O . GLY B 1 16 ? -2.955 -22.047 -14.797 1 94.25 16 GLY B O 1
ATOM 887 N N . GLU B 1 17 ? -1.746 -23.516 -15.836 1 95.44 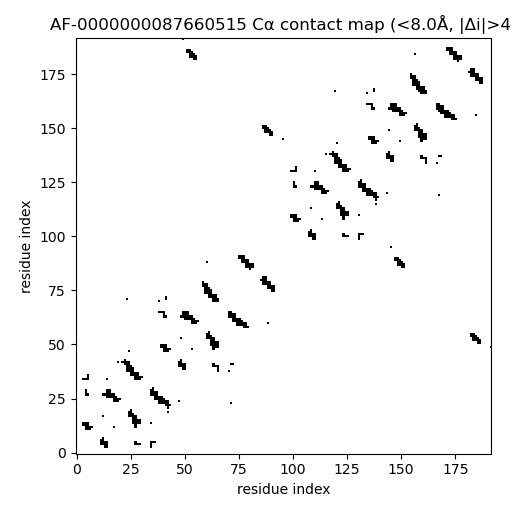17 GLU B N 1
ATOM 888 C CA . GLU B 1 17 ? -1.343 -24.109 -14.562 1 95.44 17 GLU B CA 1
ATOM 889 C C . GLU B 1 17 ? -0.275 -23.266 -13.883 1 95.44 17 GLU B C 1
ATOM 891 O O . GLU B 1 17 ? 0.605 -22.703 -14.539 1 95.44 17 GLU B O 1
ATOM 896 N N . GLN B 1 18 ? -0.399 -23.203 -12.547 1 96.19 18 GLN B N 1
ATOM 897 C CA . GLN B 1 18 ? 0.534 -22.422 -11.742 1 96.19 18 GLN B CA 1
ATOM 898 C C . GLN B 1 18 ? 1.411 -23.328 -10.883 1 96.19 18 GLN B C 1
ATOM 900 O O . GLN B 1 18 ? 0.995 -24.438 -10.508 1 96.19 18 GLN B O 1
ATOM 905 N N . TRP B 1 19 ? 2.617 -22.891 -10.586 1 95.94 19 TRP B N 1
ATOM 906 C CA . TRP B 1 19 ? 3.48 -23.609 -9.656 1 95.94 19 TRP B CA 1
ATOM 907 C C . TRP B 1 19 ? 4.441 -22.641 -8.961 1 95.94 19 TRP B C 1
ATOM 909 O O . TRP B 1 19 ? 4.797 -21.609 -9.516 1 95.94 19 TRP B O 1
ATOM 919 N N . PRO B 1 20 ? 4.777 -23 -7.707 1 95.88 20 PRO B N 1
ATOM 920 C CA . PRO B 1 20 ? 5.809 -22.203 -7.027 1 95.88 20 PRO B CA 1
ATOM 921 C C . PRO B 1 20 ? 7.219 -22.531 -7.523 1 95.88 20 PRO B C 1
ATOM 923 O O . PRO B 1 20 ? 7.496 -23.672 -7.914 1 95.88 20 PRO B O 1
ATOM 926 N N . ASP B 1 21 ? 8.023 -21.578 -7.602 1 95.88 21 ASP B N 1
ATOM 927 C CA . ASP B 1 21 ? 9.461 -21.719 -7.852 1 95.88 21 ASP B CA 1
ATOM 928 C C . ASP B 1 21 ? 10.258 -20.703 -7.027 1 95.88 21 ASP B C 1
ATOM 930 O O . ASP B 1 21 ? 10.281 -19.516 -7.348 1 95.88 21 ASP B O 1
ATOM 934 N N . GLY B 1 22 ? 10.898 -21.219 -5.938 1 95.75 22 GLY B N 1
ATOM 935 C CA . GLY B 1 22 ? 11.539 -20.312 -5.004 1 95.75 22 GLY B CA 1
ATOM 936 C C . GLY B 1 22 ? 10.562 -19.375 -4.316 1 95.75 22 GLY B C 1
ATOM 937 O O . GLY B 1 22 ? 9.578 -19.812 -3.727 1 95.75 22 GLY B O 1
ATOM 938 N N . GLU B 1 23 ? 10.812 -18.031 -4.516 1 97.75 23 GLU B N 1
ATOM 939 C CA . GLU B 1 23 ? 10.008 -17.031 -3.834 1 97.75 23 GLU B CA 1
ATOM 940 C C . GLU B 1 23 ? 8.891 -16.5 -4.73 1 97.75 23 GLU B C 1
ATOM 942 O O . GLU B 1 23 ? 8.289 -15.469 -4.449 1 97.75 23 GLU B O 1
ATOM 947 N N . PHE B 1 24 ? 8.703 -17.281 -5.848 1 98.12 24 PHE B N 1
ATOM 948 C CA . PHE B 1 24 ? 7.773 -16.734 -6.828 1 98.12 24 PHE B CA 1
ATOM 949 C C . PHE B 1 24 ? 6.801 -17.797 -7.316 1 98.12 24 PHE B C 1
ATOM 951 O O . PHE B 1 24 ? 7.004 -18.984 -7.066 1 98.12 24 PHE B O 1
ATOM 958 N N . VAL B 1 25 ? 5.754 -17.328 -7.852 1 97.31 25 VAL B N 1
ATOM 959 C CA . VAL B 1 25 ? 4.738 -18.172 -8.469 1 97.31 25 VAL B CA 1
ATOM 960 C C . VAL B 1 25 ? 4.73 -17.938 -9.977 1 97.31 25 VAL B C 1
ATOM 962 O O . VAL B 1 25 ? 4.73 -16.797 -10.445 1 97.31 25 VAL B O 1
ATOM 965 N N . PHE B 1 26 ? 4.668 -19.062 -10.688 1 97 26 PHE B N 1
ATOM 966 C CA . PHE B 1 26 ? 4.676 -18.984 -12.141 1 97 26 PHE B CA 1
ATOM 967 C C . PHE B 1 26 ? 3.445 -19.672 -12.727 1 97 26 PHE B C 1
ATOM 969 O O . PHE B 1 26 ? 2.801 -20.469 -12.055 1 97 26 PHE B O 1
ATOM 976 N N . TYR B 1 27 ? 3.105 -19.281 -13.875 1 96.12 27 TYR B N 1
ATOM 977 C CA . TYR B 1 27 ? 2.061 -20 -14.602 1 96.12 27 TYR B CA 1
ATOM 978 C C . TYR B 1 27 ? 2.449 -20.188 -16.062 1 96.12 27 TYR B C 1
ATOM 980 O O . TYR B 1 27 ? 3.307 -19.484 -16.594 1 96.12 27 TYR B O 1
ATOM 988 N N . CYS B 1 28 ? 1.932 -21.188 -16.703 1 96.94 28 CYS B N 1
ATOM 989 C CA . CYS B 1 28 ? 2.215 -21.516 -18.109 1 96.94 28 CYS B CA 1
ATOM 990 C C . CYS B 1 28 ? 1.274 -20.781 -19.047 1 96.94 28 CYS B C 1
ATOM 992 O O . CYS B 1 28 ? 0.076 -21.062 -19.078 1 96.94 28 CYS B O 1
ATOM 994 N N . LYS B 1 29 ? 1.842 -19.875 -19.734 1 94.75 29 LYS B N 1
ATOM 995 C CA . LYS B 1 29 ? 1.045 -19.031 -20.625 1 94.75 29 LYS B CA 1
ATOM 996 C C . LYS B 1 29 ? 1.232 -19.453 -22.078 1 94.75 29 LYS B C 1
ATOM 998 O O . LYS B 1 29 ? 2.357 -19.703 -22.516 1 94.75 29 LYS B O 1
ATOM 1003 N N . ASN B 1 30 ? 0.102 -19.547 -22.688 1 93.44 30 ASN B N 1
ATOM 1004 C CA . ASN B 1 30 ? 0.173 -19.719 -24.125 1 93.44 30 ASN B CA 1
ATOM 1005 C C . ASN B 1 30 ? 0.282 -18.375 -24.844 1 93.44 30 ASN B C 1
ATOM 1007 O O . ASN B 1 30 ? -0.495 -17.453 -24.578 1 93.44 30 ASN B O 1
ATOM 1011 N N . ASN B 1 31 ? 1.269 -18.219 -25.484 1 89.5 31 ASN B N 1
ATOM 1012 C CA . ASN B 1 31 ? 1.463 -17.031 -26.312 1 89.5 31 ASN B CA 1
ATOM 1013 C C . ASN B 1 31 ? 1.604 -17.391 -27.797 1 89.5 31 ASN B C 1
ATOM 1015 O O . ASN B 1 31 ? 2.719 -17.562 -28.281 1 89.5 31 ASN B O 1
ATOM 1019 N N . GLY B 1 32 ? 0.502 -17.312 -28.484 1 88.81 32 GLY B N 1
ATOM 1020 C CA . GLY B 1 32 ? 0.52 -17.562 -29.906 1 88.81 32 GLY B CA 1
ATOM 1021 C C . GLY B 1 32 ? 1.086 -18.922 -30.266 1 88.81 32 GLY B C 1
ATOM 1022 O O . GLY B 1 32 ? 1.913 -19.047 -31.172 1 88.81 32 GLY B O 1
ATOM 1023 N N . GLY B 1 33 ? 0.841 -19.922 -29.5 1 84.44 33 GLY B N 1
ATOM 1024 C CA . GLY B 1 33 ? 1.295 -21.266 -29.812 1 84.44 33 GLY B CA 1
ATOM 1025 C C . GLY B 1 33 ? 2.549 -21.672 -29.062 1 84.44 33 GLY B C 1
ATOM 1026 O O . GLY B 1 33 ? 2.977 -22.812 -29.141 1 84.44 33 GLY B O 1
ATOM 1027 N N . ARG B 1 34 ? 3.199 -20.641 -28.625 1 89.44 34 ARG B N 1
ATOM 1028 C CA . ARG B 1 34 ? 4.344 -20.953 -27.781 1 89.44 34 ARG B CA 1
ATOM 1029 C C . ARG B 1 34 ? 4.004 -20.734 -26.297 1 89.44 34 ARG B C 1
ATOM 1031 O O . ARG B 1 34 ? 3.312 -19.781 -25.953 1 89.44 34 ARG B O 1
ATOM 1038 N N . CYS B 1 35 ? 4.426 -21.719 -25.547 1 93.5 35 CYS B N 1
ATOM 1039 C CA . CYS B 1 35 ? 4.188 -21.609 -24.109 1 93.5 35 CYS B CA 1
ATOM 1040 C C . CYS B 1 35 ? 5.406 -21.031 -23.406 1 93.5 35 CYS B C 1
ATOM 1042 O O . CYS B 1 35 ? 6.543 -21.359 -23.75 1 93.5 35 CYS B O 1
ATOM 1044 N N . ARG B 1 36 ? 5.105 -20.141 -22.562 1 93.25 36 ARG B N 1
ATOM 1045 C CA . ARG B 1 36 ? 6.18 -19.531 -21.781 1 93.25 36 ARG B CA 1
ATOM 1046 C C . ARG B 1 36 ? 5.812 -19.469 -20.297 1 93.25 36 ARG B C 1
ATOM 1048 O O . ARG B 1 36 ? 4.637 -19.359 -19.953 1 93.25 36 ARG B O 1
ATOM 1055 N N . LYS B 1 37 ? 6.785 -19.578 -19.547 1 94.75 37 LYS B N 1
ATOM 1056 C CA . LYS B 1 37 ? 6.641 -19.375 -18.109 1 94.75 37 LYS B CA 1
ATOM 1057 C C . LYS B 1 37 ? 6.59 -17.891 -17.766 1 94.75 37 LYS B C 1
ATOM 1059 O O . LYS B 1 37 ? 7.441 -17.109 -18.219 1 94.75 37 LYS B O 1
ATOM 1064 N N . VAL B 1 38 ? 5.562 -17.469 -16.953 1 95.94 38 VAL B N 1
ATOM 1065 C CA . VAL B 1 38 ? 5.438 -16.078 -16.562 1 95.94 38 VAL B CA 1
ATOM 1066 C C . VAL B 1 38 ? 5.27 -15.977 -15.055 1 95.94 38 VAL B C 1
ATOM 1068 O O . VAL B 1 38 ? 4.531 -16.766 -14.453 1 95.94 38 VAL B O 1
ATOM 1071 N N . CYS B 1 39 ? 5.973 -15.086 -14.469 1 97.19 39 CYS B N 1
ATOM 1072 C CA . CYS B 1 39 ? 5.816 -14.852 -13.031 1 97.19 39 CYS B CA 1
ATOM 1073 C C . CYS B 1 39 ? 4.523 -14.102 -12.742 1 97.19 39 CYS B C 1
ATOM 1075 O O . CYS B 1 39 ? 4.27 -13.047 -13.328 1 97.19 39 CYS B O 1
ATOM 1077 N N . ILE B 1 40 ? 3.742 -14.648 -11.797 1 96.12 40 ILE B N 1
ATOM 1078 C CA . ILE B 1 40 ? 2.438 -14.031 -11.578 1 96.12 40 ILE B CA 1
ATOM 1079 C C . ILE B 1 40 ? 2.26 -13.711 -10.094 1 96.12 40 ILE B C 1
ATOM 1081 O O . ILE B 1 40 ? 1.219 -13.188 -9.688 1 96.12 40 ILE B O 1
ATOM 1085 N N . GLY B 1 41 ? 3.254 -14.047 -9.344 1 97.5 41 GLY B N 1
ATOM 1086 C CA . GLY B 1 41 ? 3.088 -13.789 -7.922 1 97.5 41 GLY B CA 1
ATOM 1087 C C . GLY B 1 41 ? 4.328 -14.102 -7.105 1 97.5 41 GLY B C 1
ATOM 1088 O O . GLY B 1 41 ? 5.363 -14.477 -7.66 1 97.5 41 GLY B O 1
ATOM 1089 N N . CYS B 1 42 ? 4.219 -13.922 -5.809 1 98.12 42 CYS B N 1
ATOM 1090 C CA . CYS B 1 42 ? 5.266 -14.18 -4.824 1 98.12 42 CYS B CA 1
ATOM 1091 C C . CYS B 1 42 ? 4.852 -15.289 -3.867 1 98.12 42 CYS B C 1
ATOM 1093 O O . CYS B 1 42 ? 3.672 -15.625 -3.773 1 98.12 42 CYS B O 1
ATOM 1095 N N . GLN B 1 43 ? 5.902 -15.805 -3.363 1 96.44 43 GLN B N 1
ATOM 1096 C CA . GLN B 1 43 ? 5.711 -16.75 -2.268 1 96.44 43 GLN B CA 1
ATOM 1097 C C . GLN B 1 43 ? 6.305 -16.219 -0.97 1 96.44 43 GLN B C 1
ATOM 1099 O O . GLN B 1 43 ? 7.43 -15.711 -0.959 1 96.44 43 GLN B O 1
ATOM 1104 N N . HIS B 1 44 ? 5.434 -16.234 0.052 1 95.19 44 HIS B N 1
ATOM 1105 C CA . HIS B 1 44 ? 5.914 -15.844 1.372 1 95.19 44 HIS B CA 1
ATOM 1106 C C . HIS B 1 44 ? 5.379 -16.781 2.453 1 95.19 44 HIS B C 1
ATOM 1108 O O . HIS B 1 44 ? 4.164 -16.906 2.617 1 95.19 44 HIS B O 1
ATOM 1114 N N . ARG B 1 45 ? 6.32 -17.391 3.16 1 91.38 45 ARG B N 1
ATOM 1115 C CA . ARG B 1 45 ? 5.973 -18.328 4.223 1 91.38 45 ARG B CA 1
ATOM 1116 C C . ARG B 1 45 ? 4.852 -19.266 3.785 1 91.38 45 ARG B C 1
ATOM 1118 O O . ARG B 1 45 ? 3.842 -19.391 4.48 1 91.38 45 ARG B O 1
ATOM 1125 N N . ASN B 1 46 ? 4.957 -19.828 2.723 1 87.5 46 ASN B N 1
ATOM 1126 C CA . ASN B 1 46 ? 4.055 -20.828 2.172 1 87.5 46 ASN B CA 1
ATOM 1127 C C . ASN B 1 46 ? 2.721 -20.219 1.755 1 87.5 46 ASN B C 1
ATOM 1129 O O . ASN B 1 46 ? 1.696 -20.906 1.749 1 87.5 46 ASN B O 1
ATOM 1133 N N . LYS B 1 47 ? 2.664 -18.938 1.593 1 92 47 LYS B N 1
ATOM 1134 C CA . LYS B 1 47 ? 1.49 -18.234 1.099 1 92 47 LYS B CA 1
ATOM 1135 C C . LYS B 1 47 ? 1.754 -17.609 -0.274 1 92 47 LYS B C 1
ATOM 1137 O O . LYS B 1 47 ? 2.828 -17.062 -0.517 1 92 47 LYS B O 1
ATOM 1142 N N . ARG B 1 48 ? 0.734 -17.781 -1.086 1 92.88 48 ARG B N 1
ATOM 1143 C CA . ARG B 1 48 ? 0.823 -17.125 -2.391 1 92.88 48 ARG B CA 1
ATOM 1144 C C . ARG B 1 48 ? 0.31 -15.695 -2.328 1 92.88 48 ARG B C 1
ATOM 1146 O O . ARG B 1 48 ? -0.789 -15.445 -1.827 1 92.88 48 ARG B O 1
ATOM 1153 N N . LEU B 1 49 ? 1.11 -14.883 -2.756 1 95.81 49 LEU B N 1
ATOM 1154 C CA . LEU B 1 49 ? 0.773 -13.469 -2.932 1 95.81 49 LEU B CA 1
ATOM 1155 C C . LEU B 1 49 ? 0.705 -13.109 -4.41 1 95.81 49 LEU B C 1
ATOM 1157 O O . LEU B 1 49 ? 1.478 -13.625 -5.219 1 95.81 49 LEU B O 1
ATOM 1161 N N . TYR B 1 50 ? -0.144 -12.258 -4.703 1 95.31 50 TYR B N 1
ATOM 1162 C CA . TYR B 1 50 ? -0.217 -11.773 -6.078 1 95.31 50 TYR B CA 1
ATOM 1163 C C . TYR B 1 50 ? 0.078 -10.281 -6.148 1 95.31 50 TYR B C 1
ATOM 1165 O O . TYR B 1 50 ? 0.426 -9.664 -5.141 1 95.31 50 TYR B O 1
ATOM 1173 N N . ASP B 1 51 ? 0.105 -9.781 -7.367 1 96 51 ASP B N 1
ATOM 1174 C CA . ASP B 1 51 ? 0.511 -8.398 -7.586 1 96 51 ASP B CA 1
ATOM 1175 C C . ASP B 1 51 ? -0.25 -7.449 -6.664 1 96 51 ASP B C 1
ATOM 1177 O O . ASP B 1 51 ? -1.482 -7.449 -6.645 1 96 51 ASP B O 1
ATOM 1181 N N . GLY B 1 52 ? 0.463 -6.719 -5.848 1 96.75 52 GLY B N 1
ATOM 1182 C CA . GLY B 1 52 ? -0.139 -5.711 -4.992 1 96.75 52 GLY B CA 1
ATOM 1183 C C . GLY B 1 52 ? -0.368 -6.188 -3.574 1 96.75 52 GLY B C 1
ATOM 1184 O O . GLY B 1 52 ? -0.549 -5.379 -2.66 1 96.75 52 GLY B O 1
ATOM 1185 N N . ASP B 1 53 ? -0.411 -7.504 -3.336 1 97 53 ASP B N 1
ATOM 1186 C CA . ASP B 1 53 ? -0.575 -8.008 -1.977 1 97 53 ASP B CA 1
ATOM 1187 C C . ASP B 1 53 ? 0.608 -7.613 -1.096 1 97 53 ASP B C 1
ATOM 1189 O O . ASP B 1 53 ? 1.733 -7.48 -1.581 1 97 53 ASP B O 1
ATOM 1193 N N . ARG B 1 54 ? 0.294 -7.477 0.179 1 97.62 54 ARG B N 1
ATOM 1194 C CA . ARG B 1 54 ? 1.339 -7 1.078 1 97.62 54 ARG B CA 1
ATOM 1195 C C . ARG B 1 54 ? 1.406 -7.848 2.342 1 97.62 54 ARG B C 1
ATOM 1197 O O . ARG B 1 54 ? 0.411 -8.461 2.738 1 97.62 54 ARG B O 1
ATOM 1204 N N . TYR B 1 55 ? 2.566 -7.867 2.967 1 97.19 55 TYR B N 1
ATOM 1205 C CA . TYR B 1 55 ? 2.791 -8.5 4.262 1 97.19 55 TYR B CA 1
ATOM 1206 C C . TYR B 1 55 ? 3.809 -7.715 5.082 1 97.19 55 TYR B C 1
ATOM 1208 O O . TYR B 1 55 ? 4.586 -6.934 4.531 1 97.19 55 TYR B O 1
ATOM 1216 N N . SER B 1 56 ? 3.707 -7.906 6.367 1 95.31 56 SER B N 1
ATOM 1217 C CA . SER B 1 56 ? 4.637 -7.223 7.266 1 95.31 56 SER B CA 1
ATOM 1218 C C . SER B 1 56 ? 5.68 -8.188 7.82 1 95.31 56 SER B C 1
ATOM 1220 O O . SER B 1 56 ? 5.359 -9.328 8.148 1 95.31 56 SER B O 1
ATOM 1222 N N . GLU B 1 57 ? 6.914 -7.719 7.895 1 94.88 57 GLU B N 1
ATOM 1223 C CA . GLU B 1 57 ? 7.996 -8.5 8.484 1 94.88 57 GLU B CA 1
ATOM 1224 C C . GLU B 1 57 ? 9.102 -7.598 9.023 1 94.88 57 GLU B C 1
ATOM 1226 O O . GLU B 1 57 ? 9.586 -6.711 8.32 1 94.88 57 GLU B O 1
ATOM 1231 N N . LYS B 1 58 ? 9.406 -7.801 10.32 1 93.94 58 LYS B N 1
ATOM 1232 C CA . LYS B 1 58 ? 10.5 -7.102 10.992 1 93.94 58 LYS B CA 1
ATOM 1233 C C . LYS B 1 58 ? 10.328 -5.59 10.891 1 93.94 58 LYS B C 1
ATOM 1235 O O . LYS B 1 58 ? 11.266 -4.883 10.516 1 93.94 58 LYS B O 1
ATOM 1240 N N . GLY B 1 59 ? 9.156 -5.047 11.016 1 93.19 59 GLY B N 1
ATOM 1241 C CA . GLY B 1 59 ? 8.883 -3.621 11.109 1 93.19 59 GLY B CA 1
ATOM 1242 C C . GLY B 1 59 ? 8.727 -2.955 9.75 1 93.19 59 GLY B C 1
ATOM 1243 O O . GLY B 1 59 ? 8.531 -1.742 9.672 1 93.19 59 GLY B O 1
ATOM 1244 N N . SER B 1 60 ? 8.82 -3.799 8.75 1 96.12 60 SER B N 1
ATOM 1245 C CA . SER B 1 60 ? 8.672 -3.287 7.391 1 96.12 60 SER B CA 1
ATOM 1246 C C . SER B 1 60 ? 7.5 -3.953 6.676 1 96.12 60 SER B C 1
ATOM 1248 O O . SER B 1 60 ? 7.043 -5.023 7.086 1 96.12 60 SER B O 1
ATOM 1250 N N . VAL B 1 61 ? 7.062 -3.246 5.695 1 97.44 61 VAL B N 1
ATOM 1251 C CA . VAL B 1 61 ? 5.992 -3.789 4.863 1 97.44 61 VAL B CA 1
ATOM 1252 C C . VAL B 1 61 ? 6.52 -4.062 3.457 1 97.44 61 VAL B C 1
ATOM 1254 O O . VAL B 1 61 ? 7.184 -3.213 2.859 1 97.44 61 VAL B O 1
ATOM 1257 N N . TYR B 1 62 ? 6.188 -5.223 3.01 1 98.06 62 TYR B N 1
ATOM 1258 C CA . TYR B 1 62 ? 6.605 -5.648 1.679 1 98.06 62 TYR B CA 1
ATOM 1259 C C . TYR B 1 62 ? 5.398 -5.855 0.769 1 98.06 62 TYR B C 1
ATOM 1261 O O . TYR B 1 62 ? 4.371 -6.383 1.201 1 98.06 62 TYR B O 1
ATOM 1269 N N . GLN B 1 63 ? 5.59 -5.477 -0.483 1 98.56 63 GLN B N 1
ATOM 1270 C CA . GLN B 1 63 ? 4.574 -5.691 -1.508 1 98.56 63 GLN B CA 1
ATOM 1271 C C . GLN B 1 63 ? 5.078 -6.637 -2.594 1 98.56 63 GLN B C 1
ATOM 1273 O O . GLN B 1 63 ? 6.219 -6.516 -3.047 1 98.56 63 GLN B O 1
ATOM 1278 N N . CYS B 1 64 ? 4.262 -7.598 -2.879 1 98.5 64 CYS B N 1
ATOM 1279 C CA . CYS B 1 64 ? 4.539 -8.367 -4.09 1 98.5 64 CYS B CA 1
ATOM 1280 C C . CYS B 1 64 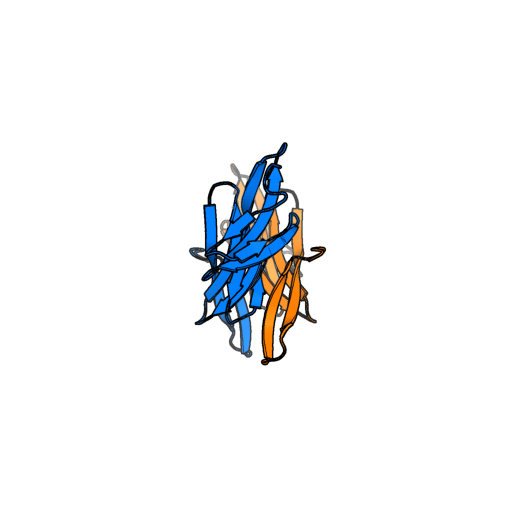? 4.277 -7.527 -5.336 1 98.5 64 CYS B C 1
ATOM 1282 O O . CYS B 1 64 ? 3.15 -7.094 -5.574 1 98.5 64 CYS B O 1
ATOM 1284 N N . GLU B 1 65 ? 5.367 -7.289 -6.098 1 98.38 65 GLU B N 1
ATOM 1285 C CA . GLU B 1 65 ? 5.254 -6.496 -7.32 1 98.38 65 GLU B CA 1
ATOM 1286 C C . GLU B 1 65 ? 5.594 -7.332 -8.555 1 98.38 65 GLU B C 1
ATOM 1288 O O . GLU B 1 65 ? 6.684 -7.902 -8.641 1 98.38 65 GLU B O 1
ATOM 1293 N N . ILE B 1 66 ? 4.637 -7.395 -9.414 1 97.81 66 ILE B N 1
ATOM 1294 C CA . ILE B 1 66 ? 4.828 -8.094 -10.68 1 97.81 66 ILE B CA 1
ATOM 1295 C C . ILE B 1 66 ? 4.719 -7.102 -11.836 1 97.81 66 ILE B C 1
ATOM 1297 O O . ILE B 1 66 ? 3.68 -6.465 -12.023 1 97.81 66 ILE B O 1
ATOM 1301 N N . ARG B 1 67 ? 5.832 -6.949 -12.516 1 97.56 67 ARG B N 1
ATOM 1302 C CA . ARG B 1 67 ? 5.906 -6.133 -13.727 1 97.56 67 ARG B CA 1
ATOM 1303 C C . ARG B 1 67 ? 6.375 -6.961 -14.914 1 97.56 67 ARG B C 1
ATOM 1305 O O . ARG B 1 67 ? 6.957 -8.039 -14.742 1 97.56 67 ARG B O 1
ATOM 1312 N N . PRO B 1 68 ? 6.098 -6.551 -16.094 1 92.69 68 PRO B N 1
ATOM 1313 C CA . PRO B 1 68 ? 6.516 -7.32 -17.266 1 92.69 68 PRO B CA 1
ATOM 1314 C C . PRO B 1 68 ? 8.008 -7.641 -17.266 1 92.69 68 PRO B C 1
ATOM 1316 O O . PRO B 1 68 ? 8.406 -8.758 -17.594 1 92.69 68 PRO B O 1
ATOM 1319 N N . ASP B 1 69 ? 8.812 -6.715 -16.812 1 94.88 69 ASP B N 1
ATOM 1320 C CA . ASP B 1 69 ? 10.258 -6.887 -16.969 1 94.88 69 ASP B CA 1
ATOM 1321 C C . ASP B 1 69 ? 10.922 -7.102 -15.609 1 94.88 69 ASP B C 1
ATOM 1323 O O . ASP B 1 69 ? 12.148 -7.242 -15.523 1 94.88 69 ASP B O 1
ATOM 1327 N N . SER B 1 70 ? 10.148 -7.027 -14.562 1 97.19 70 SER B N 1
ATOM 1328 C CA . SER B 1 70 ? 10.695 -7.199 -13.219 1 97.19 70 SER B CA 1
ATOM 1329 C C . SER B 1 70 ? 9.633 -7.68 -12.242 1 97.19 70 SER B C 1
ATOM 1331 O O . SER B 1 70 ? 8.43 -7.512 -12.484 1 97.19 70 SER B O 1
ATOM 1333 N N . PHE B 1 71 ? 10.023 -8.352 -11.219 1 98.12 71 PHE B N 1
ATOM 1334 C CA . PHE B 1 71 ? 9.141 -8.758 -10.133 1 98.12 71 PHE B CA 1
ATOM 1335 C C . PHE B 1 71 ? 9.93 -9.031 -8.859 1 98.12 71 PHE B C 1
ATOM 1337 O O . PHE B 1 71 ? 11.133 -9.266 -8.906 1 98.12 71 PHE B O 1
ATOM 1344 N N . GLY B 1 72 ? 9.188 -8.898 -7.66 1 98.5 72 GLY B N 1
ATOM 1345 C CA . GLY B 1 72 ? 9.883 -9.125 -6.402 1 98.5 72 GLY B CA 1
ATOM 1346 C C . GLY B 1 72 ? 9.086 -8.68 -5.191 1 98.5 72 GLY B C 1
ATOM 1347 O O . GLY B 1 72 ? 7.926 -8.289 -5.316 1 98.5 72 GLY B O 1
ATOM 1348 N N . HIS B 1 73 ? 9.695 -8.953 -4.086 1 98.5 73 HIS B N 1
ATOM 1349 C CA . HIS B 1 73 ? 9.234 -8.414 -2.811 1 98.5 73 HIS B CA 1
ATOM 1350 C C . HIS B 1 73 ? 9.812 -7.023 -2.561 1 98.5 73 HIS B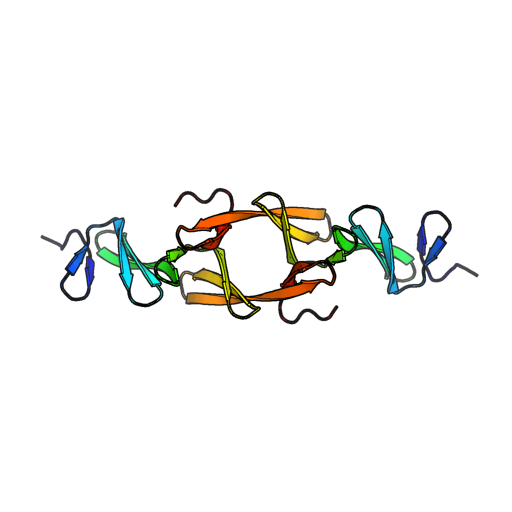 C 1
ATOM 1352 O O . HIS B 1 73 ? 11.008 -6.879 -2.289 1 98.5 73 HIS B O 1
ATOM 1358 N N . LYS B 1 74 ? 8.969 -6.078 -2.668 1 98 74 LYS B N 1
ATOM 1359 C CA . LYS B 1 74 ? 9.445 -4.703 -2.57 1 98 74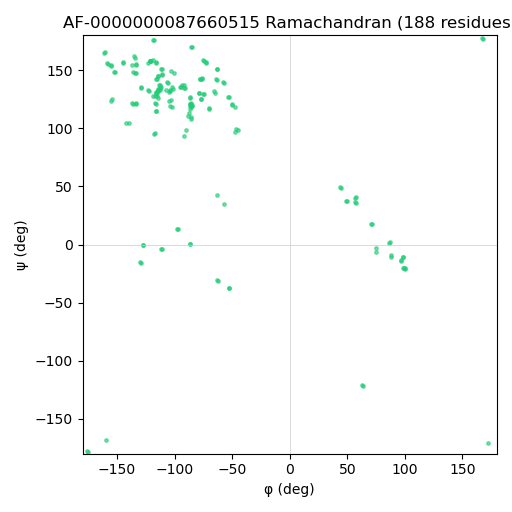 LYS B CA 1
ATOM 1360 C C . LYS B 1 74 ? 9.109 -4.098 -1.208 1 98 74 LYS B C 1
ATOM 1362 O O . LYS B 1 74 ? 7.953 -4.098 -0.791 1 98 74 LYS B O 1
ATOM 1367 N N . PRO B 1 75 ? 10.094 -3.609 -0.482 1 97.38 75 PRO B N 1
ATOM 1368 C CA . PRO B 1 75 ? 9.734 -2.828 0.705 1 97.38 75 PRO B CA 1
ATOM 1369 C C . PRO B 1 75 ? 9.016 -1.526 0.36 1 97.38 75 PRO B C 1
ATOM 1371 O O . PRO B 1 75 ? 9.492 -0.758 -0.48 1 97.38 75 PRO B O 1
ATOM 1374 N N . VAL B 1 76 ? 7.879 -1.281 1.063 1 97.38 76 VAL B N 1
ATOM 1375 C CA . VAL B 1 76 ? 7.082 -0.14 0.621 1 97.38 76 VAL B CA 1
ATOM 1376 C C . VAL B 1 76 ? 6.742 0.748 1.816 1 97.38 76 VAL B C 1
ATOM 1378 O O . VAL B 1 76 ? 6.324 1.896 1.646 1 97.38 76 VAL B O 1
ATOM 1381 N N . ALA B 1 77 ? 6.898 0.289 3.006 1 97.44 77 ALA B N 1
ATOM 1382 C CA . ALA B 1 77 ? 6.551 1.09 4.176 1 97.44 77 ALA B CA 1
ATOM 1383 C C . ALA B 1 77 ? 7.23 0.552 5.434 1 97.44 77 ALA B C 1
ATOM 1385 O O . ALA B 1 77 ? 7.734 -0.574 5.438 1 97.44 77 ALA B O 1
ATOM 1386 N N . CYS B 1 78 ? 7.234 1.367 6.434 1 96.31 78 CYS B N 1
ATOM 1387 C CA . CYS B 1 78 ? 7.652 0.97 7.773 1 96.31 78 CYS B CA 1
ATOM 1388 C C . CYS B 1 78 ? 6.48 1.019 8.75 1 96.31 78 CYS B C 1
ATOM 1390 O O . CYS B 1 78 ? 5.574 1.841 8.602 1 96.31 78 CYS B O 1
ATOM 1392 N N . LEU B 1 79 ? 6.523 0.122 9.609 1 94.38 79 LEU B N 1
ATOM 1393 C CA . LEU B 1 79 ? 5.496 0.113 10.648 1 94.38 79 LEU B CA 1
ATOM 1394 C C . LEU B 1 79 ? 5.895 1.006 11.812 1 94.38 79 LEU B C 1
ATOM 1396 O O . LEU B 1 79 ? 6.988 0.862 12.367 1 94.38 79 LEU B O 1
ATOM 1400 N N . SER B 1 80 ? 5.109 1.959 12.047 1 93 80 SER B N 1
ATOM 1401 C CA . SER B 1 80 ? 5.289 2.805 13.219 1 93 80 SER B CA 1
ATOM 1402 C C . SER B 1 80 ? 4.297 2.438 14.32 1 93 80 SER B C 1
ATOM 1404 O O . SER B 1 80 ? 3.084 2.428 14.094 1 93 80 SER B O 1
ATOM 1406 N N . ARG B 1 81 ? 4.891 2.029 15.414 1 90.94 81 ARG B N 1
ATOM 1407 C CA . ARG B 1 81 ? 4.023 1.742 16.547 1 90.94 81 ARG B CA 1
ATOM 1408 C C . ARG B 1 81 ? 3.74 3.006 17.359 1 90.94 81 ARG B C 1
ATOM 1410 O O . ARG B 1 81 ? 4.668 3.682 17.812 1 90.94 81 ARG B O 1
ATOM 1417 N N . GLU B 1 82 ? 2.416 3.26 17.438 1 89.19 82 GLU B N 1
ATOM 1418 C CA . GLU B 1 82 ? 2.016 4.473 18.141 1 89.19 82 GLU B CA 1
ATOM 1419 C C . GLU B 1 82 ? 1.904 4.23 19.656 1 89.19 82 GLU B C 1
ATOM 1421 O O . GLU B 1 82 ? 1.917 3.082 20.094 1 89.19 82 GLU B O 1
ATOM 1426 N N . LEU B 1 83 ? 1.751 5.277 20.391 1 89.75 83 LEU B N 1
ATOM 1427 C CA . LEU B 1 83 ? 1.738 5.207 21.844 1 89.75 83 LEU B CA 1
ATOM 1428 C C . LEU B 1 83 ? 0.564 4.371 22.344 1 89.75 83 LEU B C 1
ATOM 1430 O O . LEU B 1 83 ? 0.668 3.688 23.359 1 89.75 83 LEU B O 1
ATOM 1434 N N . ASP B 1 84 ? -0.488 4.355 21.672 1 90.44 84 ASP B N 1
ATOM 1435 C CA . ASP B 1 84 ? -1.679 3.629 22.094 1 90.44 84 ASP B CA 1
ATOM 1436 C C . ASP B 1 84 ? -1.632 2.176 21.625 1 90.44 84 ASP B C 1
ATOM 1438 O O . ASP B 1 84 ? -2.602 1.434 21.797 1 90.44 84 ASP B O 1
ATOM 1442 N N . GLY B 1 85 ? -0.54 1.807 20.938 1 88.75 85 GLY B N 1
ATOM 1443 C CA . GLY B 1 85 ? -0.359 0.433 20.5 1 88.75 85 GLY B CA 1
ATOM 1444 C C . GLY B 1 85 ? -0.766 0.213 19.047 1 88.75 85 GLY B C 1
ATOM 1445 O O . GLY B 1 85 ? -0.499 -0.846 18.484 1 88.75 85 GLY B O 1
ATOM 1446 N N . SER B 1 86 ? -1.411 1.239 18.5 1 89.56 86 SER B N 1
ATOM 1447 C CA . SER B 1 86 ? -1.803 1.084 17.109 1 89.56 86 SER B CA 1
ATOM 1448 C C . SER B 1 86 ? -0.596 1.186 16.188 1 89.56 86 SER B C 1
ATOM 1450 O O . SER B 1 86 ? 0.476 1.632 16.594 1 89.56 86 SER B O 1
ATOM 1452 N N . THR B 1 87 ? -0.805 0.573 14.992 1 92.06 87 THR B N 1
ATOM 1453 C CA . THR B 1 87 ? 0.289 0.59 14.031 1 92.06 87 THR B CA 1
ATOM 1454 C C . THR B 1 87 ? -0.094 1.394 12.789 1 92.06 87 THR B C 1
ATOM 1456 O O . THR B 1 87 ? -1.214 1.275 12.289 1 92.06 87 THR B O 1
ATOM 1459 N N . ILE B 1 88 ? 0.755 2.277 12.398 1 94.88 88 ILE B N 1
ATOM 1460 C CA . ILE B 1 88 ? 0.62 3.039 11.156 1 94.88 88 ILE B CA 1
ATOM 1461 C C . ILE B 1 88 ? 1.737 2.652 10.195 1 94.88 88 ILE B C 1
ATOM 1463 O O . ILE B 1 88 ? 2.893 2.508 10.594 1 94.88 88 ILE B O 1
ATOM 1467 N N . GLU B 1 89 ? 1.308 2.428 8.977 1 96.5 89 GLU B N 1
ATOM 1468 C CA . GLU B 1 89 ? 2.318 2.268 7.938 1 96.5 89 GLU B CA 1
ATOM 1469 C C . GLU B 1 89 ? 2.766 3.619 7.387 1 96.5 89 GLU B C 1
ATOM 1471 O O . GLU B 1 89 ? 1.961 4.363 6.824 1 96.5 89 GLU B O 1
ATOM 1476 N N . ARG B 1 90 ? 4.051 3.846 7.543 1 96.25 90 ARG B N 1
ATOM 1477 C CA . ARG B 1 90 ? 4.617 5.086 7.031 1 96.25 90 ARG B CA 1
ATOM 1478 C C . ARG B 1 90 ? 5.41 4.84 5.754 1 96.25 90 ARG B C 1
ATOM 1480 O O . ARG B 1 90 ? 6.191 3.889 5.676 1 96.25 90 ARG B O 1
ATOM 1487 N N . VAL B 1 91 ? 5.074 5.699 4.816 1 95.06 91 VAL B N 1
ATOM 1488 C CA . VAL B 1 91 ? 5.777 5.543 3.547 1 95.06 91 VAL B CA 1
ATOM 1489 C C . VAL B 1 91 ? 7.281 5.637 3.771 1 95.06 91 VAL B C 1
ATOM 1491 O O . VAL B 1 91 ? 7.754 6.496 4.523 1 95.06 91 VAL B O 1
ATOM 1494 N N . ILE B 1 92 ? 8 4.781 3.09 1 90.88 92 ILE B N 1
ATOM 1495 C CA . ILE B 1 92 ? 9.453 4.785 3.197 1 90.88 92 ILE B CA 1
ATOM 1496 C C . ILE B 1 92 ? 10.008 6.113 2.684 1 90.88 92 ILE B C 1
ATOM 1498 O O . ILE B 1 92 ? 9.594 6.598 1.625 1 90.88 92 ILE B O 1
ATOM 1502 N N . GLY B 1 93 ? 11.094 6.602 3.42 1 82.69 93 GLY B N 1
ATOM 1503 C CA . GLY B 1 93 ? 11.844 7.762 2.965 1 82.69 93 GLY B CA 1
ATOM 1504 C C . GLY B 1 93 ? 11.102 9.07 3.182 1 82.69 93 GLY B C 1
ATOM 1505 O O . GLY B 1 93 ? 11.578 10.133 2.777 1 82.69 93 GLY B O 1
ATOM 1506 N N . CYS B 1 94 ? 9.883 8.938 3.676 1 69.81 94 CYS B N 1
ATOM 1507 C CA . CYS B 1 94 ? 9.148 10.188 3.818 1 69.81 94 CYS B CA 1
ATOM 1508 C C . CYS B 1 94 ? 9.633 10.961 5.039 1 69.81 94 CYS B C 1
ATOM 1510 O O . CYS B 1 94 ? 10.023 10.367 6.043 1 69.81 94 CYS B O 1
ATOM 1512 N N . ARG B 1 95 ? 10.031 12.211 4.809 1 64.31 95 ARG B N 1
ATOM 1513 C CA . ARG B 1 95 ? 10.422 13.117 5.883 1 64.31 95 ARG B CA 1
ATOM 1514 C C . ARG B 1 95 ? 9.227 13.93 6.367 1 64.31 95 ARG B C 1
ATOM 1516 O O . ARG B 1 95 ? 8.492 14.508 5.562 1 64.31 95 ARG B O 1
ATOM 1523 N N . TRP B 1 96 ? 8.57 13.477 7.344 1 56.72 96 TRP B N 1
ATOM 1524 C CA . TRP B 1 96 ? 7.5 14.328 7.855 1 56.72 96 TRP B CA 1
ATOM 1525 C C . TRP B 1 96 ? 8.055 15.406 8.781 1 56.72 96 TRP B C 1
ATOM 1527 O O . TRP B 1 96 ? 9.133 15.242 9.359 1 56.72 96 TRP B O 1
#

InterPro domains:
  IPR055119 Abnormal cell migration protein 18-like, fibronectin type I domain [PF23003] (4-70)

Secondary structure (DSSP, 8-state):
---SSEEETTEEE-TT-EEEETTEEEEEEEETTEEEEEEEEEEETTEEEETT-EEEETTEEEEEEE-SS-EEEEEEEEEEEPTTS-EEEEETT---/---SEEEETTEEEETT-EEEETTEEEEEEEETTEEEEEEEEEEETTEEEETT-EEEETTEEEEEEE-SS-EEEEEEEEEEEPTTS-EEEEETT---

Foldseek 3Di:
DQQQADDDPRDTDHAQDWDDDPQFIWGWHDDPSDTDIATAFTHDPNDTGGAQDWDDDPQWIWGFHGDPVDTDTHTFFGWDQDPVRDTDTHGPPDDD/DPQCWDDDPRDTAHAQDWDDDPQFIWGWHDDPSDTDIATAFTHDPNDTGGAQDWDDDPQWIWGFHGDPVDTDTHTFFGWDQDPVRDTDTHGPPDDD

pLDDT: mean 92.18, std 10.07, range [39.34, 98.56]

Nearest PDB structures (foldseek):
  6byt-assembly1_A  TM=2.870E-01  e=2.978E+00  Alteromonas sp. LOR
  3d89-assembly1_A  TM=2.814E-01  e=3.935E+00  Mus musculus
  6byx-assembly1_A  TM=2.859E-01  e=3.722E+00  Alteromonas sp. LOR
  6byp-assembly1_A  TM=2.871E-01  e=4.917E+00  Alteromonas sp. LOR
  6qk7-assembly1_B  TM=2.545E-01  e=6.869E+00  Saccharomyces cerevisiae S288C

Solvent-accessible surface area (backbone atoms only — not comparable to full-atom values): 11024 Å² total; per-residue (Å²): 129,79,71,83,31,32,77,54,98,86,40,79,34,45,64,72,38,68,47,78,58,88,58,25,24,31,31,19,38,72,56,92,84,43,52,42,82,41,76,61,30,26,43,52,96,92,35,83,36,37,64,62,16,31,40,71,58,94,55,29,27,33,27,24,42,64,51,99,89,47,68,47,79,39,79,56,26,31,56,42,77,43,94,89,68,49,60,34,36,37,42,63,91,64,82,127,131,79,73,81,36,32,77,54,97,86,40,81,34,46,59,70,37,68,48,77,56,87,58,26,24,31,31,19,38,72,54,93,87,41,56,41,83,41,75,61,31,28,45,52,94,92,35,83,35,36,63,62,16,31,40,71,59,94,58,28,28,32,27,25,42,66,51,98,90,46,69,48,79,39,79,57,26,31,55,41,76,43,94,88,68,49,61,34,35,38,44,63,92,64,81,127

Organism: Ancylostoma caninum (NCBI:txid29170)

Sequence (192 aa):
MCSVGCIHNGQHYKVGEQWPDGEFVFYCKNNGGRCRKVCIGCQHRNKRLYDGDRYSEKGSVYQCEIRPDSFGHKPVACLSRELDGSTIERVIGCRWMCSVGCIHNGQHYKVGEQWPDGEFVFYCKNNGGRCRKVCIGCQHRNKRLYDGDRYSEKGSVYQCEIRPDSFGHKPVACLSRELDGSTIERVIGCRW

Radius of gyration: 22.8 Å; Cα contacts (8 Å, |Δi|>4): 403; chains: 2; bounding box: 25×80×52 Å